Protein AF-0000000080951642 (afdb_homodimer)

pLDDT: mean 89.48, std 13.97, range [23.41, 98.94]

Radius of gyration: 21.26 Å; Cα contacts (8 Å, |Δi|>4): 923; chains: 2; bounding box: 47×68×50 Å

Secondary structure (DSSP, 8-state):
--SSSSTT--SPPPGGGEETTEE-STT-STT-EEES-EEEEE-EE-TTS-EE--SSSSEEEEE-TT-EEEEEEE--TT-EEEEEEEEEB-SSS-EEEEEEETTEEEEEEE--BS-TT-EEEEEEEE-SSSEEEEEEE-----SSTT-S-EEEEEEEEEEPPPPP-S----/--SSSSTT--SPPPGGGEETTEE-STT-STT-EEES-EEEEE-EE-TTS-EE--SSSSEEEEE-TT-EEEEEEE--TT-EEEEEEEEEB-SSS-EEEEEEETTEEEEEEE--BS-TT-EEEEEEEE-SSSEEEEEEE-----SSTT-S-EEEEEEEEEEPPPPP------

Nearest PDB structures (foldseek):
  2xon-assembly1_A  TM=6.510E-01  e=2.254E-06  Thermotoga maritima
  8xmz-assembly2_B  TM=7.735E-01  e=2.684E-05  Aquimarina sp. BL5
  3wnp-assembly2_B  TM=6.985E-01  e=9.520E-05  Niallia circulans
  3wnk-assembly1_A  TM=6.385E-01  e=9.010E-05  Niallia circulans
  5x7h-assembly1_A  TM=5.618E-01  e=4.208E-04  Paenibacillus sp. 598K

Foldseek 3Di:
DFQAPCQQQPPAFDCVQDDPFWGHDQCRRPQKGKDDTKGKDFAQADPPGFGHARQDDTIWMFAFAFMKIKHKGFDDAQWKKKKKWFKEFADPDWWWKWKDWPPDIDIDTFDDYRDNNGDIDMDMDGHRDRMTMIMITTNDDDPPRRGHMIIRDMTMDTDDPDDPPPPPPD/DFQAPCQQQPPAFDCVQDDPFWGHDQCRRPQKGKDDTKGKDFAQADPPGAGHARQDDTIWMFAFAFMKIKHKGFDDAQWKKKKKWFKEFRDPDWWWKWKDWPPDIDIDTFDDYRDNNGDIDMDMDGHRDRMTMIMITTNDDDPPRRGHMIIRDMTMDTDDPDDPDPPDPD

Organism: Vigna mungo (NCBI:txid3915)

InterPro domains:
  IPR006946 DUF642 L-galactono-1,4-lactone-responsive gene 2-like domain [PF04862] (3-157)
  IPR052437 Pectin Methylation Modulator [PTHR31265] (3-168)

Sequence (340 aa):
MAYLQNGNFEEQPNPKYLKKTKLVGKFALPKWEINGLVEYVSGGPQPGGMFFPVTHGIHAVRLGNEASISQTIKVKQGQLYALILGASRTCAQDEVLRISVPPQTGDVPLQTLYSLNGDVIAWGFKATSNVVKVTFHNPGVQEDPACGPLLDAIAIREFYPPMPTRGNETMAYLQNGNFEEQPNPKYLKKTKLVGKFALPKWEINGLVEYVSGGPQPGGMFFPVTHGIHAVRLGNEASISQTIKVKQGQLYALILGASRTCAQDEVLRISVPPQTGDVPLQTLYSLNGDVIAWGFKATSNVVKVTFHNPGVQEDPACGPLLDAIAIREFYPPMPTRGNET

Structure (mmCIF, N/CA/C/O backbone):
data_AF-0000000080951642-model_v1
#
loop_
_entity.id
_entity.type
_entity.pdbx_description
1 polymer 'DUF642 domain-containing protein'
#
loop_
_atom_site.group_PDB
_atom_site.id
_atom_site.type_symbol
_atom_site.label_atom_id
_atom_site.label_alt_id
_atom_site.label_comp_id
_atom_site.label_asym_id
_atom_site.label_entity_id
_atom_site.label_seq_id
_atom_site.pdbx_PDB_ins_code
_atom_site.Cartn_x
_atom_site.Cartn_y
_atom_site.Cartn_z
_atom_site.occupancy
_atom_site.B_iso_or_equiv
_atom_site.auth_seq_id
_atom_site.auth_comp_id
_atom_site.auth_asym_id
_atom_site.auth_atom_id
_atom_site.pdbx_PDB_model_num
ATOM 1 N N . MET A 1 1 ? 19.766 -7.824 1.591 1 54 1 MET A N 1
ATOM 2 C CA . MET A 1 1 ? 19.094 -9.109 1.442 1 54 1 MET A CA 1
ATOM 3 C C . MET A 1 1 ? 17.594 -8.93 1.334 1 54 1 MET A C 1
ATOM 5 O O . MET A 1 1 ? 17.031 -7.984 1.896 1 54 1 MET A O 1
ATOM 9 N N . ALA A 1 2 ? 16.875 -9.719 0.386 1 81.31 2 ALA A N 1
ATOM 10 C CA . ALA A 1 2 ? 15.438 -9.617 0.19 1 81.31 2 ALA A CA 1
ATOM 11 C C . ALA A 1 2 ? 14.68 -10.273 1.344 1 81.31 2 ALA A C 1
ATOM 13 O O . ALA A 1 2 ? 15.109 -11.305 1.866 1 81.31 2 ALA A O 1
ATOM 14 N N . TYR A 1 3 ? 13.781 -9.625 1.915 1 91.25 3 TYR A N 1
ATOM 15 C CA . TYR A 1 3 ? 12.961 -10.164 2.996 1 91.25 3 TYR A CA 1
ATOM 16 C C . TYR A 1 3 ? 12.227 -11.414 2.547 1 91.25 3 TYR A C 1
ATOM 18 O O . TYR A 1 3 ? 12.141 -12.398 3.293 1 91.25 3 TYR A O 1
ATOM 26 N N . LEU A 1 4 ? 11.773 -11.391 1.363 1 93.56 4 LEU A N 1
ATOM 27 C CA . LEU A 1 4 ? 11.062 -12.531 0.793 1 93.56 4 LEU A CA 1
ATOM 28 C C . LEU A 1 4 ? 11.891 -13.203 -0.293 1 93.56 4 LEU A C 1
ATOM 30 O O . LEU A 1 4 ? 12.586 -12.531 -1.056 1 93.56 4 LEU A O 1
ATOM 34 N N . GLN A 1 5 ? 11.773 -14.516 -0.256 1 94.44 5 GLN A N 1
ATOM 35 C CA . GLN A 1 5 ? 12.484 -15.273 -1.272 1 94.44 5 GLN A CA 1
ATOM 36 C C . GLN A 1 5 ? 11.539 -15.758 -2.365 1 94.44 5 GLN A C 1
ATOM 38 O O . GLN A 1 5 ? 10.383 -16.094 -2.092 1 94.44 5 GLN A O 1
ATOM 43 N N . ASN A 1 6 ? 12.086 -15.773 -3.609 1 96.25 6 ASN A N 1
ATOM 44 C CA . ASN A 1 6 ? 11.344 -16.25 -4.773 1 96.25 6 ASN A CA 1
ATOM 45 C C . ASN A 1 6 ? 10.023 -15.508 -4.938 1 96.25 6 ASN A C 1
ATOM 47 O O . ASN A 1 6 ? 8.984 -16.125 -5.203 1 96.25 6 ASN A O 1
ATOM 51 N N . GLY A 1 7 ? 10.047 -14.203 -4.723 1 95.44 7 GLY A N 1
ATOM 52 C CA . GLY A 1 7 ? 8.852 -13.383 -4.867 1 95.44 7 GLY A CA 1
ATOM 53 C C . GLY A 1 7 ? 8.398 -13.234 -6.309 1 95.44 7 GLY A C 1
ATOM 54 O O . GLY A 1 7 ? 7.238 -12.922 -6.57 1 95.44 7 GLY A O 1
ATOM 55 N N . ASN A 1 8 ? 9.32 -13.477 -7.223 1 94.69 8 ASN A N 1
ATOM 56 C CA . ASN A 1 8 ? 9.008 -13.359 -8.641 1 94.69 8 ASN A CA 1
ATOM 57 C C . ASN A 1 8 ? 8.578 -14.703 -9.234 1 94.69 8 ASN A C 1
ATOM 59 O O . ASN A 1 8 ? 8.234 -14.781 -10.414 1 94.69 8 ASN A O 1
ATOM 63 N N . PHE A 1 9 ? 8.711 -15.742 -8.523 1 96.5 9 PHE A N 1
ATOM 64 C CA . PHE A 1 9 ? 8.242 -17.078 -8.859 1 96.5 9 PHE A CA 1
ATOM 65 C C . PHE A 1 9 ? 9.008 -17.641 -10.047 1 96.5 9 PHE A C 1
ATOM 67 O O . PHE A 1 9 ? 8.445 -18.375 -10.859 1 96.5 9 PHE A O 1
ATOM 74 N N . GLU A 1 10 ? 10.281 -17.266 -10.109 1 96.25 10 GLU A N 1
ATOM 75 C CA . GLU A 1 10 ? 11.062 -17.781 -11.227 1 96.25 10 GLU A CA 1
ATOM 76 C C . GLU A 1 10 ? 11.844 -19.031 -10.82 1 96.25 10 GLU A C 1
ATOM 78 O O . GLU A 1 10 ? 12.391 -19.734 -11.672 1 96.25 10 GLU A O 1
ATOM 83 N N . GLU A 1 11 ? 12.047 -19.25 -9.5 1 96.31 11 GLU A N 1
ATOM 84 C CA . GLU A 1 11 ? 12.5 -20.562 -9.078 1 96.31 11 GLU A CA 1
ATOM 85 C C . GLU A 1 11 ? 11.414 -21.625 -9.297 1 96.31 11 GLU A C 1
ATOM 87 O O . GLU A 1 11 ? 10.43 -21.672 -8.547 1 96.31 11 GLU A O 1
ATOM 92 N N . GLN A 1 12 ? 11.602 -22.484 -10.195 1 96.5 12 GLN A N 1
ATOM 93 C CA . GLN A 1 12 ? 10.562 -23.406 -10.672 1 96.5 12 GLN A CA 1
ATOM 94 C C . GLN A 1 12 ? 10.352 -24.547 -9.695 1 96.5 12 GLN A C 1
ATOM 96 O O . GLN A 1 12 ? 11.305 -25.047 -9.094 1 96.5 12 GLN A O 1
ATOM 101 N N . PRO A 1 13 ? 9.109 -24.969 -9.641 1 98.19 13 PRO A N 1
ATOM 102 C CA . PRO A 1 13 ? 8.859 -26.172 -8.844 1 98.19 13 PRO A CA 1
ATOM 103 C C . PRO A 1 13 ? 9.414 -27.438 -9.492 1 98.19 13 PRO A C 1
ATOM 105 O O . PRO A 1 13 ? 9.641 -27.453 -10.703 1 98.19 13 PRO A O 1
ATOM 108 N N . ASN A 1 14 ? 9.727 -28.406 -8.594 1 97.69 14 ASN A N 1
ATOM 109 C CA . ASN A 1 14 ? 9.977 -29.75 -9.133 1 97.69 14 ASN A CA 1
ATOM 110 C C . ASN A 1 14 ? 8.789 -30.266 -9.93 1 97.69 14 ASN A C 1
ATOM 112 O O . ASN A 1 14 ? 7.652 -30.234 -9.453 1 97.69 14 ASN A O 1
ATOM 116 N N . PRO A 1 15 ? 9.039 -30.703 -11.047 1 96.88 15 PRO A N 1
ATOM 117 C CA . PRO A 1 15 ? 7.945 -31.172 -11.898 1 96.88 15 PRO A CA 1
ATOM 118 C C . PRO A 1 15 ? 7.102 -32.25 -11.234 1 96.88 15 PRO A C 1
ATOM 120 O O . PRO A 1 15 ? 5.91 -32.375 -11.531 1 96.88 15 PRO A O 1
ATOM 123 N N . LYS A 1 16 ? 7.699 -32.969 -10.406 1 97.56 16 LYS A N 1
ATOM 124 C CA . LYS A 1 16 ? 6.973 -34.031 -9.734 1 97.56 16 LYS A CA 1
ATOM 125 C C . LYS A 1 16 ? 5.832 -33.5 -8.883 1 97.56 16 LYS A C 1
ATOM 127 O O . LYS A 1 16 ? 4.902 -34.219 -8.539 1 97.56 16 LYS A O 1
ATOM 132 N N . TYR A 1 17 ? 5.914 -32.25 -8.539 1 97.88 17 TYR A N 1
ATOM 133 C CA . TYR A 1 17 ? 4.902 -31.625 -7.688 1 97.88 17 TYR A CA 1
ATOM 134 C C . TYR A 1 17 ? 3.943 -30.781 -8.508 1 97.88 17 TYR A C 1
ATOM 136 O O . TYR A 1 17 ? 3.213 -29.938 -7.961 1 97.88 17 TYR A O 1
ATOM 144 N N . LEU A 1 18 ? 4.004 -30.953 -9.812 1 97.38 18 LEU A N 1
ATOM 145 C CA . LEU A 1 18 ? 3.15 -30.172 -10.711 1 97.38 18 LEU A CA 1
ATOM 146 C C . LEU A 1 18 ? 2.232 -31.094 -11.516 1 97.38 18 LEU A C 1
ATOM 148 O O . LEU A 1 18 ? 2.701 -32.031 -12.172 1 97.38 18 LEU A O 1
ATOM 152 N N . LYS A 1 19 ? 0.97 -30.969 -11.422 1 97.38 19 LYS A N 1
ATOM 153 C CA . LYS A 1 19 ? -0.021 -31.531 -12.328 1 97.38 19 LYS A CA 1
ATOM 154 C C . LYS A 1 19 ? -0.567 -30.484 -13.281 1 97.38 19 LYS A C 1
ATOM 156 O O . LYS A 1 19 ? -1.526 -29.781 -12.953 1 97.38 19 LYS A O 1
ATOM 161 N N . LYS A 1 20 ? 0.064 -30.422 -14.516 1 94.88 20 LYS A N 1
ATOM 162 C CA . LYS A 1 20 ? -0.153 -29.281 -15.414 1 94.88 20 LYS A CA 1
ATOM 163 C C . LYS A 1 20 ? 0.278 -27.969 -14.766 1 9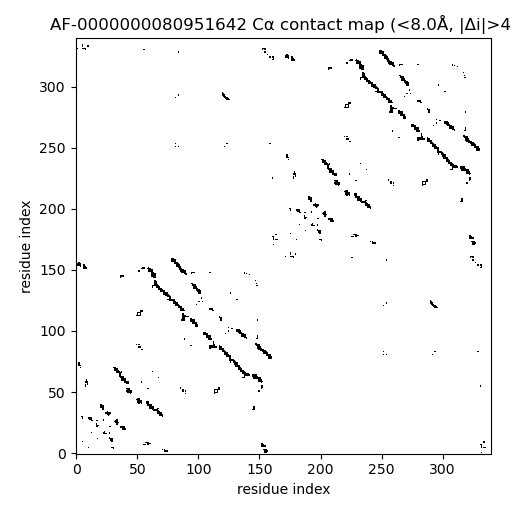4.88 20 LYS A C 1
ATOM 165 O O . LYS A 1 20 ? 1.473 -27.734 -14.578 1 94.88 20 LYS A O 1
ATOM 170 N N . THR A 1 21 ? -0.719 -27.25 -14.297 1 96.44 21 THR A N 1
ATOM 171 C CA . THR A 1 21 ? -0.33 -26 -13.656 1 96.44 21 THR A CA 1
ATOM 172 C C . THR A 1 21 ? -0.583 -26.062 -12.148 1 96.44 21 THR A C 1
ATOM 174 O O . THR A 1 21 ? -0.165 -25.172 -11.406 1 96.44 21 THR A O 1
ATOM 177 N N . LYS A 1 22 ? -1.226 -27.047 -11.711 1 98.12 22 LYS A N 1
ATOM 178 C CA . LYS A 1 22 ? -1.602 -27.172 -10.305 1 98.12 22 LYS A CA 1
ATOM 179 C C . LYS A 1 22 ? -0.427 -27.656 -9.461 1 98.12 22 LYS A C 1
ATOM 181 O O . LYS A 1 22 ? 0.195 -28.672 -9.781 1 98.12 22 LYS A O 1
ATOM 186 N N . LEU A 1 23 ? -0.12 -26.922 -8.438 1 98.69 23 LEU A N 1
ATOM 187 C CA . LEU A 1 23 ? 0.901 -27.344 -7.48 1 98.69 23 LEU A CA 1
ATOM 188 C C . LEU A 1 23 ? 0.337 -28.344 -6.484 1 98.69 23 LEU A C 1
ATOM 190 O O . LEU A 1 23 ? -0.744 -28.141 -5.93 1 98.69 23 LEU A O 1
ATOM 194 N N . VAL A 1 24 ? 1.099 -29.438 -6.289 1 98.25 24 VAL A N 1
ATOM 195 C CA . VAL A 1 24 ? 0.663 -30.484 -5.371 1 98.25 24 VAL A CA 1
ATOM 196 C C . VAL A 1 24 ? 1.674 -30.625 -4.238 1 98.25 24 VAL A C 1
ATOM 198 O O . VAL A 1 24 ? 2.838 -30.953 -4.473 1 98.25 24 VAL A O 1
ATOM 201 N N . GLY A 1 25 ? 1.193 -30.375 -3.021 1 97.81 25 GLY A N 1
ATOM 202 C CA . GLY A 1 25 ? 2.057 -30.453 -1.853 1 97.81 25 GLY A CA 1
ATOM 203 C C . GLY A 1 25 ? 2.248 -29.109 -1.165 1 97.81 25 GLY A C 1
ATOM 204 O O . GLY A 1 25 ? 2.336 -28.078 -1.826 1 97.81 25 GLY A O 1
ATOM 205 N N . LYS A 1 26 ? 2.393 -29.188 0.1 1 98.19 26 LYS A N 1
ATOM 206 C CA . LYS A 1 26 ? 2.459 -28 0.942 1 98.19 26 LYS A CA 1
ATOM 207 C C . LYS A 1 26 ? 3.652 -27.125 0.567 1 98.19 26 LYS A C 1
ATOM 209 O O . LYS A 1 26 ? 3.588 -25.891 0.67 1 98.19 26 LYS A O 1
ATOM 214 N N . PHE A 1 27 ? 4.77 -27.688 0.121 1 98.5 27 PHE A N 1
ATOM 215 C CA . PHE A 1 27 ? 5.996 -26.938 -0.16 1 98.5 27 PHE A CA 1
ATOM 216 C C . PHE A 1 27 ? 6.391 -27.078 -1.625 1 98.5 27 PHE A C 1
ATOM 218 O O . PHE A 1 27 ? 7.574 -27.016 -1.963 1 98.5 27 PHE A O 1
ATOM 225 N N . ALA A 1 28 ? 5.344 -27.281 -2.475 1 98.69 28 ALA A N 1
ATOM 226 C CA . ALA A 1 28 ? 5.582 -27.484 -3.9 1 98.69 28 ALA A CA 1
ATOM 227 C C . ALA A 1 28 ? 6.094 -26.203 -4.562 1 98.69 28 ALA A C 1
ATOM 229 O O . ALA A 1 28 ? 6.809 -26.266 -5.57 1 98.69 28 ALA A O 1
ATOM 230 N N . LEU A 1 29 ? 5.711 -25.047 -4.082 1 98.56 29 LEU A N 1
ATOM 231 C CA . LEU A 1 29 ? 6.234 -23.766 -4.535 1 98.56 29 LEU A CA 1
ATOM 232 C C . LEU A 1 29 ? 7.5 -23.391 -3.771 1 98.56 29 LEU A C 1
ATOM 234 O O . LEU A 1 29 ? 7.457 -23.172 -2.561 1 98.56 29 LEU A O 1
ATOM 238 N N . PRO A 1 30 ? 8.617 -23.312 -4.484 1 98 30 PRO A N 1
ATOM 239 C CA . PRO A 1 30 ? 9.875 -23.094 -3.775 1 98 30 PRO A CA 1
ATOM 240 C C . PRO A 1 30 ? 9.82 -21.875 -2.857 1 98 30 PRO A C 1
ATOM 242 O O . PRO A 1 30 ? 9.461 -20.766 -3.301 1 98 30 PRO A O 1
ATOM 245 N N . LYS A 1 31 ? 10.172 -22.016 -1.623 1 97.44 31 LYS A N 1
ATOM 246 C CA . LYS A 1 31 ? 10.328 -21.016 -0.581 1 97.44 31 LYS A CA 1
ATOM 247 C C . LYS A 1 31 ? 8.977 -20.625 0.016 1 97.44 31 LYS A C 1
ATOM 249 O O . LYS A 1 31 ? 8.914 -19.844 0.966 1 97.44 31 LYS A O 1
ATOM 254 N N . TRP A 1 32 ? 7.887 -21.172 -0.513 1 98.56 32 TRP A N 1
ATOM 255 C CA . TRP A 1 32 ? 6.551 -20.812 -0.05 1 98.56 32 TRP A CA 1
ATOM 256 C C . TRP A 1 32 ? 5.828 -22.016 0.521 1 98.56 32 TRP A C 1
ATOM 258 O O . TRP A 1 32 ? 6.035 -23.141 0.065 1 98.56 32 TRP A O 1
ATOM 268 N N . GLU A 1 33 ? 5.016 -21.703 1.484 1 98.81 33 GLU A N 1
ATOM 269 C CA . GLU A 1 33 ? 3.996 -22.656 1.925 1 98.81 33 GLU A CA 1
ATOM 270 C C . GLU A 1 33 ? 2.668 -22.406 1.215 1 98.81 33 GLU A C 1
ATOM 272 O O . GLU A 1 33 ? 2.227 -21.266 1.096 1 98.81 33 GLU A O 1
ATOM 277 N N . ILE A 1 34 ? 2.041 -23.531 0.702 1 98.62 34 ILE A N 1
ATOM 278 C CA . ILE A 1 34 ? 0.795 -23.312 -0.025 1 98.62 34 ILE A CA 1
ATOM 279 C C . ILE A 1 34 ? -0.342 -24.062 0.669 1 98.62 34 ILE A C 1
ATOM 281 O O . ILE A 1 34 ? -0.115 -25.078 1.32 1 98.62 34 ILE A O 1
ATOM 285 N N . ASN A 1 35 ? -1.444 -23.516 0.631 1 98.75 35 ASN A N 1
ATOM 286 C CA . ASN A 1 35 ? -2.709 -24.125 1.042 1 98.75 35 ASN A CA 1
ATOM 287 C C . ASN A 1 35 ? -3.785 -23.953 -0.026 1 98.75 35 ASN A C 1
ATOM 289 O O . ASN A 1 35 ? -3.975 -22.844 -0.552 1 98.75 35 ASN A O 1
ATOM 293 N N . GLY A 1 36 ? -4.402 -25.078 -0.371 1 98.25 36 GLY A N 1
ATOM 294 C CA . GLY A 1 36 ? -5.469 -25 -1.355 1 98.25 36 GLY A CA 1
ATOM 295 C C . GLY A 1 36 ? -4.973 -25.109 -2.785 1 98.25 36 GLY A C 1
ATOM 296 O O . GLY A 1 36 ? -3.887 -25.625 -3.033 1 98.25 36 GLY A O 1
ATOM 297 N N . LEU A 1 37 ? -5.855 -24.75 -3.711 1 98.38 37 LEU A N 1
ATOM 298 C CA . LEU A 1 37 ? -5.551 -24.828 -5.137 1 98.38 37 LEU A CA 1
ATOM 299 C C . LEU A 1 37 ? -4.707 -23.625 -5.574 1 98.38 37 LEU A C 1
ATOM 301 O O . LEU A 1 37 ? -5.227 -22.531 -5.766 1 98.38 37 LEU A O 1
ATOM 305 N N . VAL A 1 38 ? -3.428 -23.891 -5.746 1 98.75 38 VAL A N 1
ATOM 306 C CA . VAL A 1 38 ? -2.486 -22.891 -6.254 1 98.75 38 VAL A CA 1
ATOM 307 C C . VAL A 1 38 ? -1.902 -23.359 -7.582 1 98.75 38 VAL A C 1
ATOM 309 O O . VAL A 1 38 ? -1.459 -24.5 -7.703 1 98.75 38 VAL A O 1
ATOM 312 N N . GLU A 1 39 ? -1.979 -22.5 -8.562 1 98.19 39 GLU A N 1
ATOM 313 C CA . GLU A 1 39 ? -1.44 -22.828 -9.875 1 98.19 39 GLU A CA 1
ATOM 314 C C . GLU A 1 39 ? -0.175 -22.031 -10.172 1 98.19 39 GLU A C 1
ATOM 316 O O . GLU A 1 39 ? -0.087 -20.859 -9.844 1 98.19 39 GLU A O 1
ATOM 321 N N . TYR A 1 40 ? 0.771 -22.703 -10.688 1 98.12 40 TYR A N 1
ATOM 322 C CA . TYR A 1 40 ? 1.984 -22.125 -11.234 1 98.12 40 TYR A CA 1
ATOM 323 C C . TYR A 1 40 ? 1.838 -21.875 -12.734 1 98.12 40 TYR A C 1
ATOM 325 O O . TYR A 1 40 ? 1.748 -22.812 -13.523 1 98.12 40 TYR A O 1
ATOM 333 N N . VAL A 1 41 ? 1.833 -20.578 -13.148 1 96 41 VAL A N 1
ATOM 334 C CA . VAL A 1 41 ? 1.425 -20.297 -14.523 1 96 41 VAL A CA 1
ATOM 335 C C . VAL A 1 41 ? 2.508 -19.484 -15.227 1 96 41 VAL A C 1
ATOM 337 O O . VAL A 1 41 ? 3.361 -18.875 -14.57 1 96 41 VAL A O 1
ATOM 340 N N . SER A 1 42 ? 2.477 -19.594 -16.562 1 94.25 42 SER A N 1
ATOM 341 C CA . SER A 1 42 ? 3.283 -18.719 -17.406 1 94.25 42 SER A CA 1
ATOM 342 C C . SER A 1 42 ? 2.459 -17.562 -17.953 1 94.25 42 SER A C 1
ATOM 344 O O . SER A 1 42 ? 1.301 -17.75 -18.344 1 94.25 42 SER A O 1
ATOM 346 N N . GLY A 1 43 ? 3.129 -16.422 -17.969 1 91.25 43 GLY A N 1
ATOM 347 C CA . GLY A 1 43 ? 2.451 -15.258 -18.5 1 91.25 43 GLY A CA 1
ATOM 348 C C . GLY A 1 43 ? 2.146 -15.367 -19.984 1 91.25 43 GLY A C 1
ATOM 349 O O . GLY A 1 43 ? 2.645 -16.266 -20.656 1 91.25 43 GLY A O 1
ATOM 350 N N . GLY A 1 44 ? 1.339 -14.352 -20.438 1 88.25 44 GLY A N 1
ATOM 351 C CA . GLY A 1 44 ? 1.018 -14.297 -21.859 1 88.25 44 GLY A CA 1
ATOM 352 C C . GLY A 1 44 ? -0.367 -14.828 -22.172 1 88.25 44 GLY A C 1
ATOM 353 O O . GLY A 1 44 ? -1.206 -14.969 -21.281 1 88.25 44 GLY A O 1
ATOM 354 N N . PRO A 1 45 ? -0.622 -14.992 -23.453 1 88.19 45 PRO A N 1
ATOM 355 C CA . PRO A 1 45 ? -1.928 -15.5 -23.891 1 88.19 45 PRO A CA 1
ATOM 356 C C . PRO A 1 45 ? -2.234 -16.891 -23.312 1 88.19 45 PRO A C 1
ATOM 358 O O . PRO A 1 45 ? -1.348 -17.734 -23.25 1 88.19 45 PRO A O 1
ATOM 361 N N . GLN A 1 46 ? -3.414 -16.984 -22.797 1 86.62 46 GLN A N 1
ATOM 362 C CA . GLN A 1 46 ? -3.887 -18.25 -22.25 1 86.62 46 GLN A CA 1
ATOM 363 C C . GLN A 1 46 ? -4.922 -18.906 -23.172 1 86.62 46 GLN A C 1
ATOM 365 O O . GLN A 1 46 ? -5.531 -18.234 -24 1 86.62 46 GLN A O 1
ATOM 370 N N . PRO A 1 47 ? -5.027 -20.266 -22.859 1 80.5 47 PRO A N 1
ATOM 371 C CA . PRO A 1 47 ? -6.148 -20.875 -23.578 1 80.5 47 PRO A CA 1
ATOM 372 C C . PRO A 1 47 ? -7.48 -20.172 -23.297 1 80.5 47 PRO A C 1
ATOM 374 O O . PRO A 1 47 ? -7.73 -19.75 -22.172 1 80.5 47 PRO A O 1
ATOM 377 N N . GLY A 1 48 ? -8.297 -19.906 -24.328 1 79.19 48 GLY A N 1
ATOM 378 C CA . GLY A 1 48 ? -9.594 -19.281 -24.156 1 79.19 48 GLY A CA 1
ATOM 379 C C . GLY A 1 48 ? -9.57 -17.781 -24.375 1 79.19 48 GLY A C 1
ATOM 380 O O . GLY A 1 48 ? -10.57 -17.094 -24.156 1 79.19 48 GLY A O 1
ATOM 381 N N . GLY A 1 49 ? -8.391 -17.281 -24.625 1 77.88 49 GLY A N 1
ATOM 382 C CA . GLY A 1 49 ? -8.32 -15.891 -25.031 1 77.88 49 GLY A CA 1
ATOM 383 C C . GLY A 1 49 ? -7.953 -14.945 -23.891 1 77.88 49 GLY A C 1
ATOM 384 O O . GLY A 1 49 ? -7.996 -13.727 -24.047 1 77.88 49 GLY A O 1
ATOM 385 N N . MET A 1 50 ? -7.613 -15.57 -22.797 1 79 50 MET A N 1
ATOM 386 C CA . MET A 1 50 ? -7.219 -14.703 -21.688 1 79 50 MET A CA 1
ATOM 387 C C . MET A 1 50 ? -5.73 -14.383 -21.75 1 79 50 MET A C 1
ATOM 389 O O . MET A 1 50 ? -4.977 -15.047 -22.469 1 79 50 MET A O 1
ATOM 393 N N . PHE A 1 51 ? -5.395 -13.234 -21.219 1 85.88 51 PHE A N 1
ATOM 394 C CA . PHE A 1 51 ? -3.988 -12.859 -21.109 1 85.88 51 PHE A CA 1
ATOM 395 C C . PHE A 1 51 ? -3.574 -12.719 -19.656 1 85.88 51 PHE A C 1
ATOM 397 O O . PHE A 1 51 ? -4.23 -12.016 -18.891 1 85.88 51 PHE A O 1
ATOM 404 N N . PHE A 1 52 ? -2.572 -13.383 -19.234 1 87.25 52 PHE A N 1
ATOM 405 C CA . PHE A 1 52 ? -2.027 -13.273 -17.891 1 87.25 52 PHE A CA 1
ATOM 406 C C . PHE A 1 52 ? -0.824 -12.336 -17.875 1 87.25 52 PHE A C 1
ATOM 408 O O . PHE A 1 52 ? 0.238 -12.672 -18.391 1 87.25 52 PHE A O 1
ATOM 415 N N . PRO A 1 53 ? -1.03 -11.234 -17.25 1 87.69 53 PRO A N 1
ATOM 416 C CA . PRO A 1 53 ? 0.127 -10.352 -17.109 1 87.69 53 PRO A CA 1
ATOM 417 C C . PRO A 1 53 ? 1.076 -10.789 -16 1 87.69 53 PRO A C 1
ATOM 419 O O . PRO A 1 53 ? 0.628 -11.164 -14.914 1 87.69 53 PRO A O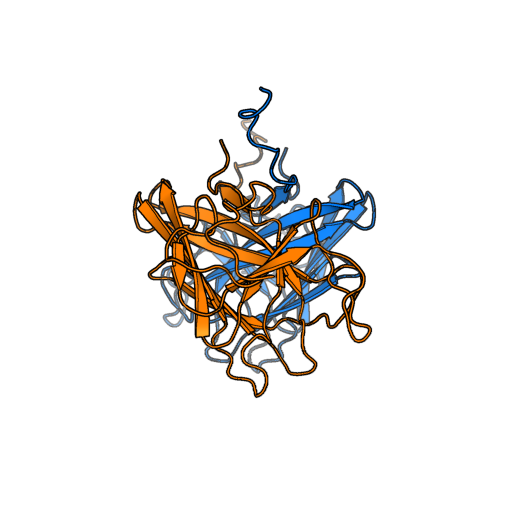 1
ATOM 422 N N . VAL A 1 54 ? 2.291 -10.891 -16.375 1 88.44 54 VAL A N 1
ATOM 423 C CA . VAL A 1 54 ? 3.336 -11.18 -15.406 1 88.44 54 VAL A CA 1
ATOM 424 C C . VAL A 1 54 ? 4.215 -9.953 -15.203 1 88.44 54 VAL A C 1
ATOM 426 O O . VAL A 1 54 ? 4.801 -9.43 -16.156 1 88.44 54 VAL A O 1
ATOM 429 N N . THR A 1 55 ? 4.262 -9.516 -14.008 1 85.94 55 THR A N 1
ATOM 430 C CA . THR A 1 55 ? 4.93 -8.266 -13.656 1 85.94 55 THR A CA 1
ATOM 431 C C . THR A 1 55 ? 6.434 -8.375 -13.867 1 85.94 55 THR A C 1
ATOM 433 O O . THR A 1 55 ? 7.078 -7.422 -14.305 1 85.94 55 THR A O 1
ATOM 436 N N . HIS A 1 56 ? 7.008 -9.445 -13.516 1 87.38 56 HIS A N 1
ATOM 437 C CA . HIS A 1 56 ? 8.445 -9.68 -13.672 1 87.38 56 HIS A CA 1
ATOM 438 C C . HIS A 1 56 ? 8.727 -11.117 -14.094 1 87.38 56 HIS A C 1
ATOM 440 O O . HIS A 1 56 ? 8.25 -12.062 -13.461 1 87.38 56 HIS A O 1
ATOM 446 N N . GLY A 1 57 ? 9.539 -11.227 -15.18 1 90.69 57 GLY A N 1
ATOM 447 C CA . GLY A 1 57 ? 9.875 -12.555 -15.664 1 90.69 57 GLY A CA 1
ATOM 448 C C . GLY A 1 57 ? 8.75 -13.211 -16.438 1 90.69 57 GLY A C 1
ATOM 449 O O . GLY A 1 57 ? 8.055 -12.547 -17.219 1 90.69 57 GLY A O 1
ATOM 450 N N . ILE A 1 58 ? 8.672 -14.578 -16.188 1 93.81 58 ILE A N 1
ATOM 451 C CA . ILE A 1 58 ? 7.777 -15.375 -17.016 1 93.81 58 ILE A CA 1
ATOM 452 C C . ILE A 1 58 ? 6.656 -15.961 -16.156 1 93.81 58 ILE A C 1
ATOM 454 O O . ILE A 1 58 ? 5.543 -16.172 -16.641 1 93.81 58 ILE A O 1
ATOM 458 N N . HIS A 1 59 ? 6.926 -16.156 -14.898 1 96.06 59 HIS A N 1
ATOM 459 C CA . HIS A 1 59 ? 6.012 -16.984 -14.125 1 96.06 59 HIS A CA 1
ATOM 460 C C . HIS A 1 59 ? 5.309 -16.172 -13.039 1 96.06 59 HIS A C 1
ATOM 462 O O . HIS A 1 59 ? 5.844 -15.172 -12.57 1 96.06 59 HIS A O 1
ATOM 468 N N . ALA A 1 60 ? 4.16 -16.641 -12.695 1 96.19 60 ALA A N 1
ATOM 469 C CA . ALA A 1 60 ? 3.312 -16.125 -11.625 1 96.19 60 ALA A CA 1
ATOM 470 C C . ALA A 1 60 ? 2.531 -17.25 -10.945 1 96.19 60 ALA A C 1
ATOM 472 O O . ALA A 1 60 ? 2.604 -18.406 -11.367 1 96.19 60 ALA A O 1
ATOM 473 N N . VAL A 1 61 ? 1.865 -16.859 -9.883 1 98.06 61 VAL A N 1
ATOM 474 C CA . VAL A 1 61 ? 1.028 -17.844 -9.211 1 98.06 61 VAL A CA 1
ATOM 475 C C . VAL A 1 61 ? -0.417 -17.359 -9.164 1 98.06 61 VAL A C 1
ATOM 477 O O . VAL A 1 61 ? -0.668 -16.172 -8.961 1 98.06 61 VAL A O 1
ATOM 480 N N . ARG A 1 62 ? -1.295 -18.266 -9.391 1 97.19 62 ARG A N 1
ATOM 481 C CA . ARG A 1 62 ? -2.725 -17.984 -9.312 1 97.19 62 ARG A CA 1
ATOM 482 C C . ARG A 1 62 ? -3.361 -18.703 -8.125 1 97.19 62 ARG A C 1
ATOM 484 O O . ARG A 1 62 ? -3.117 -19.891 -7.898 1 97.19 62 ARG A O 1
ATOM 491 N N . LEU A 1 63 ? -4.145 -17.922 -7.344 1 98.19 63 LEU A N 1
ATOM 492 C CA . LEU A 1 63 ? -4.77 -18.453 -6.141 1 98.19 63 LEU A CA 1
ATOM 493 C C . LEU A 1 63 ? -6.23 -18.812 -6.398 1 98.19 63 LEU A C 1
ATOM 495 O O . LEU A 1 63 ? -7.059 -17.922 -6.629 1 98.19 63 LEU A O 1
ATOM 499 N N . GLY A 1 64 ? -6.492 -20.094 -6.348 1 97.31 64 GLY A N 1
ATOM 500 C CA . GLY A 1 64 ? -7.875 -20.531 -6.477 1 97.31 64 GLY A CA 1
ATOM 501 C C . GLY A 1 64 ? -8.711 -20.219 -5.254 1 97.31 64 GLY A C 1
ATOM 502 O O . GLY A 1 64 ? -8.297 -19.453 -4.387 1 97.31 64 GLY A O 1
ATOM 503 N N . ASN A 1 65 ? -9.906 -20.828 -5.227 1 97.31 65 ASN A N 1
ATOM 504 C CA . ASN A 1 65 ? -10.836 -20.594 -4.129 1 97.31 65 ASN A CA 1
ATOM 505 C C . ASN A 1 65 ? -10.203 -20.938 -2.781 1 97.31 65 ASN A C 1
ATOM 507 O O . ASN A 1 65 ? -9.703 -22.047 -2.592 1 97.31 65 ASN A O 1
ATOM 511 N N . GLU A 1 66 ? -10.242 -19.969 -1.872 1 97.88 66 GLU A N 1
ATOM 512 C CA . GLU A 1 66 ? -9.797 -20.156 -0.494 1 97.88 66 GLU A CA 1
ATOM 513 C C . GLU A 1 66 ? -8.336 -20.578 -0.438 1 97.88 66 GLU A C 1
ATOM 515 O O . GLU A 1 66 ? -7.883 -21.141 0.56 1 97.88 66 GLU A O 1
ATOM 520 N N . ALA A 1 67 ? -7.551 -20.375 -1.533 1 98.62 67 ALA A N 1
ATOM 521 C CA . ALA A 1 67 ? -6.145 -20.766 -1.576 1 98.62 67 ALA A CA 1
ATOM 522 C C . ALA A 1 67 ? -5.246 -19.656 -1.036 1 98.62 67 ALA A C 1
ATOM 524 O O . ALA A 1 67 ? -5.625 -18.484 -1.044 1 98.62 67 ALA A O 1
ATOM 525 N N . SER A 1 68 ? -4.039 -20.047 -0.564 1 98.88 68 SER A N 1
ATOM 526 C CA . SER A 1 68 ? -3.104 -19.078 -0.015 1 98.88 68 SER A CA 1
ATOM 527 C C . SER A 1 68 ? -1.66 -19.531 -0.2 1 98.88 68 SER A C 1
ATOM 529 O O . SER A 1 68 ? -1.396 -20.719 -0.401 1 98.88 68 SER A O 1
ATOM 531 N N . ILE A 1 69 ? -0.767 -18.594 -0.207 1 98.94 69 ILE A N 1
ATOM 532 C CA . ILE A 1 69 ? 0.669 -18.812 -0.087 1 98.94 69 ILE A CA 1
ATOM 533 C C . ILE A 1 69 ? 1.229 -17.969 1.055 1 98.94 69 ILE A C 1
ATOM 535 O O . ILE A 1 69 ? 0.7 -16.891 1.36 1 98.94 69 ILE A O 1
ATOM 539 N N . SER A 1 70 ? 2.285 -18.453 1.737 1 98.88 70 SER A N 1
ATOM 540 C CA . SER A 1 70 ? 2.836 -17.719 2.865 1 98.88 70 SER A CA 1
ATOM 541 C C . SER A 1 70 ? 4.324 -18 3.041 1 98.88 70 SER A C 1
ATOM 543 O O . SER A 1 70 ? 4.828 -19.016 2.555 1 98.88 70 SER A O 1
ATOM 545 N N . GLN A 1 71 ? 4.984 -17.109 3.592 1 98.12 71 GLN A N 1
ATOM 546 C CA . GLN A 1 71 ? 6.367 -17.234 4.035 1 98.12 71 GLN A CA 1
ATOM 547 C C . GLN A 1 71 ? 6.559 -16.641 5.426 1 98.12 71 GLN A C 1
ATOM 549 O O . GLN A 1 71 ? 5.934 -15.641 5.773 1 98.12 71 GLN A O 1
ATOM 554 N N . THR A 1 72 ? 7.344 -17.328 6.227 1 98.25 72 THR A N 1
ATOM 555 C CA . THR A 1 72 ? 7.801 -16.781 7.496 1 98.25 72 THR A CA 1
ATOM 556 C C . THR A 1 72 ? 9.156 -16.094 7.336 1 98.25 72 THR A C 1
ATOM 558 O O . THR A 1 72 ? 10.109 -16.703 6.836 1 98.25 72 THR A O 1
ATOM 561 N N . ILE A 1 73 ? 9.219 -14.844 7.742 1 97.38 73 ILE A N 1
ATOM 562 C CA . ILE A 1 73 ? 10.43 -14.086 7.469 1 97.38 73 ILE A CA 1
ATOM 563 C C . ILE A 1 73 ? 10.93 -13.43 8.758 1 97.38 73 ILE A C 1
ATOM 565 O O . ILE A 1 73 ? 10.148 -13.195 9.68 1 97.38 73 ILE A O 1
ATOM 569 N N . LYS A 1 74 ? 12.18 -13.156 8.781 1 97.5 74 LYS A N 1
ATOM 570 C CA . LYS A 1 74 ? 12.781 -12.391 9.867 1 97.5 74 LYS A CA 1
ATOM 571 C C . LYS A 1 74 ? 12.672 -10.891 9.609 1 97.5 74 LYS A C 1
ATOM 573 O O . LYS A 1 74 ? 12.938 -10.422 8.5 1 97.5 74 LYS A O 1
ATOM 578 N N . VAL A 1 75 ? 12.203 -10.141 10.625 1 96.75 75 VAL A N 1
ATOM 579 C CA . VAL A 1 75 ? 12.055 -8.688 10.57 1 96.75 75 VAL A CA 1
ATOM 580 C C . VAL A 1 75 ? 12.5 -8.078 11.898 1 96.75 75 VAL A C 1
ATOM 582 O O . VAL A 1 75 ? 12.977 -8.789 12.789 1 96.75 75 VAL A O 1
ATOM 585 N N . LYS A 1 76 ? 12.531 -6.738 11.938 1 95.5 76 LYS A N 1
ATOM 586 C CA . LYS A 1 76 ? 12.82 -6.035 13.18 1 95.5 76 LYS A CA 1
ATOM 587 C C . LYS A 1 76 ? 11.539 -5.594 13.875 1 95.5 76 LYS A C 1
ATOM 589 O O . LYS A 1 76 ? 10.727 -4.879 13.289 1 95.5 76 LYS A O 1
ATOM 594 N N . GLN A 1 77 ? 11.398 -6.09 15.109 1 95.56 77 GLN A N 1
ATOM 595 C CA . GLN A 1 77 ? 10.219 -5.711 15.875 1 95.56 77 GLN A CA 1
ATOM 596 C C . GLN A 1 77 ? 10.07 -4.195 15.945 1 95.56 77 GLN A C 1
ATOM 598 O O . GLN A 1 77 ? 11.039 -3.482 16.219 1 95.56 77 GLN A O 1
ATOM 603 N N . GLY A 1 78 ? 8.875 -3.723 15.664 1 90.12 78 GLY A N 1
ATOM 604 C CA . GLY A 1 78 ? 8.57 -2.305 15.773 1 90.12 78 GLY A CA 1
ATOM 605 C C . GLY A 1 78 ? 8.828 -1.537 14.492 1 90.12 78 GLY A C 1
ATOM 606 O O . GLY A 1 78 ? 8.398 -0.39 14.352 1 90.12 78 GLY A O 1
ATOM 607 N N . GLN A 1 79 ? 9.523 -2.199 13.555 1 91.38 79 GLN A N 1
ATOM 608 C CA . GLN A 1 79 ? 9.906 -1.548 12.305 1 91.38 79 GLN A CA 1
ATOM 609 C C . GLN A 1 79 ? 8.75 -1.532 11.32 1 91.38 79 GLN A C 1
ATOM 611 O O . GLN A 1 79 ? 7.961 -2.48 11.258 1 91.38 79 GLN A O 1
ATOM 616 N N . LEU A 1 80 ? 8.594 -0.421 10.562 1 90.81 80 LEU A N 1
ATOM 617 C CA . LEU A 1 80 ? 7.586 -0.283 9.516 1 90.81 80 LEU A CA 1
ATOM 618 C C . LEU A 1 80 ? 8.078 -0.89 8.203 1 90.81 80 LEU A C 1
ATOM 620 O O . LEU A 1 80 ? 9.234 -0.696 7.82 1 90.81 80 LEU A O 1
ATOM 624 N N . TYR A 1 81 ? 7.25 -1.646 7.602 1 93.31 81 TYR A N 1
ATOM 625 C CA . TYR A 1 81 ? 7.527 -2.273 6.316 1 93.31 81 TYR A CA 1
ATOM 626 C C . TYR A 1 81 ? 6.406 -2 5.32 1 93.31 81 TYR A C 1
ATOM 628 O O . TYR A 1 81 ? 5.266 -1.752 5.711 1 93.31 81 TYR A O 1
ATOM 636 N N . ALA A 1 82 ? 6.746 -2.016 4.078 1 93.81 82 ALA A N 1
ATOM 637 C CA . ALA A 1 82 ? 5.758 -2.135 3.012 1 93.81 82 ALA A CA 1
ATOM 638 C C . ALA A 1 82 ? 6.055 -3.332 2.115 1 93.81 82 ALA A C 1
ATOM 640 O O . ALA A 1 82 ? 7.219 -3.613 1.811 1 93.81 82 ALA A O 1
ATOM 641 N N . LEU A 1 83 ? 5.066 -3.986 1.789 1 95.38 83 LEU A N 1
ATOM 642 C CA . LEU A 1 83 ? 5.203 -4.973 0.721 1 95.38 83 LEU A CA 1
ATOM 643 C C . LEU A 1 83 ? 4.59 -4.453 -0.577 1 95.38 83 LEU A C 1
ATOM 645 O O . LEU A 1 83 ? 3.688 -3.615 -0.55 1 95.38 83 LEU A O 1
ATOM 649 N N . ILE A 1 84 ? 5.105 -4.848 -1.693 1 93.62 84 ILE A N 1
ATOM 650 C CA . ILE A 1 84 ? 4.59 -4.512 -3.014 1 93.62 84 ILE A CA 1
ATOM 651 C C . ILE A 1 84 ? 4.441 -5.781 -3.85 1 93.62 84 ILE A C 1
ATOM 653 O O . ILE A 1 84 ? 5.199 -6.738 -3.676 1 93.62 84 ILE A O 1
ATOM 657 N N . LEU A 1 85 ? 3.469 -5.773 -4.738 1 94 85 LEU A N 1
ATOM 658 C CA . LEU A 1 85 ? 3.309 -6.906 -5.645 1 94 85 LEU A CA 1
ATOM 659 C C . LEU A 1 85 ? 2.52 -6.5 -6.887 1 94 85 LEU A C 1
ATOM 661 O O . LEU A 1 85 ? 1.811 -5.492 -6.875 1 94 85 LEU A O 1
ATOM 665 N N . GLY A 1 86 ? 2.74 -7.27 -7.891 1 91.69 86 GLY A N 1
ATOM 666 C CA . GLY A 1 86 ? 1.804 -7.277 -9.008 1 91.69 86 GLY A CA 1
ATOM 667 C C . GLY A 1 86 ? 0.651 -8.242 -8.805 1 91.69 86 GLY A C 1
ATOM 668 O O . GLY A 1 86 ? 0.841 -9.344 -8.289 1 91.69 86 GLY A O 1
ATOM 669 N N . ALA A 1 87 ? -0.526 -7.734 -9.211 1 93.12 87 ALA A N 1
ATOM 670 C CA . ALA A 1 87 ? -1.696 -8.602 -9.109 1 93.12 87 ALA A CA 1
ATOM 671 C C . ALA A 1 87 ? -2.693 -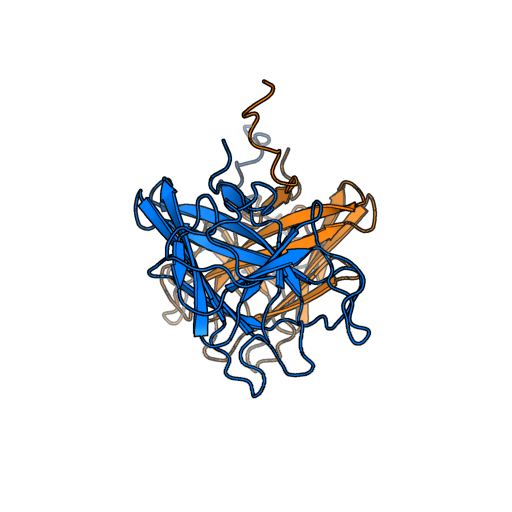8.32 -10.227 1 93.12 87 ALA A C 1
ATOM 673 O O . ALA A 1 87 ? -2.764 -7.199 -10.734 1 93.12 87 ALA A O 1
ATOM 674 N N . SER A 1 88 ? -3.402 -9.383 -10.602 1 91.44 88 SER A N 1
ATOM 675 C CA . SER A 1 88 ? -4.441 -9.227 -11.617 1 91.44 88 SER A CA 1
ATOM 676 C C . SER A 1 88 ? -5.602 -10.188 -11.375 1 91.44 88 SER A C 1
ATOM 678 O O . SER A 1 88 ? -5.41 -11.273 -10.82 1 91.44 88 SER A O 1
ATOM 680 N N . ARG A 1 89 ? -6.711 -9.695 -11.828 1 90.38 89 ARG A N 1
ATOM 681 C CA . ARG A 1 89 ? -7.848 -10.609 -11.891 1 90.38 89 ARG A CA 1
ATOM 682 C C . ARG A 1 89 ? -7.688 -11.609 -13.031 1 90.38 89 ARG A C 1
ATOM 684 O O . ARG A 1 89 ? -7.145 -11.266 -14.086 1 90.38 89 ARG A O 1
ATOM 691 N N . THR A 1 90 ? -8.188 -12.781 -12.797 1 89.06 90 THR A N 1
ATOM 692 C CA . THR A 1 90 ? -8.133 -13.766 -13.867 1 89.06 90 THR A CA 1
ATOM 693 C C . THR A 1 90 ? -9.531 -14.203 -14.273 1 89.06 90 THR A C 1
ATOM 695 O O . THR A 1 90 ? -9.703 -14.938 -15.25 1 89.06 90 THR A O 1
ATOM 698 N N . CYS A 1 91 ? -10.5 -13.711 -13.539 1 83.94 91 CYS A N 1
ATOM 699 C CA . CYS A 1 91 ? -11.891 -14.008 -13.859 1 83.94 91 CYS A CA 1
ATOM 700 C C . CYS A 1 91 ? -12.727 -12.727 -13.875 1 83.94 91 CYS A C 1
ATOM 702 O O . CYS A 1 91 ? -12.312 -11.703 -13.328 1 83.94 91 CYS A O 1
ATOM 704 N N . ALA A 1 92 ? -13.828 -12.836 -14.461 1 78.44 92 ALA A N 1
ATOM 705 C CA . ALA A 1 92 ? -14.688 -11.672 -14.688 1 78.44 92 ALA A CA 1
ATOM 706 C C . ALA A 1 92 ? -15.234 -11.125 -13.375 1 78.44 92 ALA A C 1
ATOM 708 O O . ALA A 1 92 ? -15.469 -9.922 -13.242 1 78.44 92 ALA A O 1
ATOM 709 N N . GLN A 1 93 ? -15.328 -11.906 -12.461 1 81.75 93 GLN A N 1
ATOM 710 C CA . GLN A 1 93 ? -15.922 -11.492 -11.195 1 81.75 93 GLN A CA 1
ATOM 711 C C . GLN A 1 93 ? -14.945 -10.656 -10.375 1 81.75 93 GLN A C 1
ATOM 713 O O . GLN A 1 93 ? -13.742 -10.68 -10.625 1 81.75 93 GLN A O 1
ATOM 718 N N . ASP A 1 94 ? -15.555 -9.938 -9.508 1 86.31 94 ASP A N 1
ATOM 719 C CA . ASP A 1 94 ? -14.711 -9.172 -8.586 1 86.31 94 ASP A CA 1
ATOM 720 C C . ASP A 1 94 ? -13.836 -10.102 -7.754 1 86.31 94 ASP A C 1
ATOM 722 O O . ASP A 1 94 ? -14.289 -11.148 -7.289 1 86.31 94 ASP A O 1
ATOM 726 N N . GLU A 1 95 ? -12.586 -9.734 -7.766 1 90.62 95 GLU A N 1
ATOM 727 C CA . GLU A 1 95 ? -11.633 -10.5 -6.969 1 90.62 95 GLU A CA 1
ATOM 728 C C . GLU A 1 95 ? -11.016 -9.633 -5.871 1 90.62 95 GLU A C 1
ATOM 730 O O . GLU A 1 95 ? -10.828 -8.43 -6.055 1 90.62 95 GLU A O 1
ATOM 735 N N . VAL A 1 96 ? -10.797 -10.32 -4.758 1 93.19 96 VAL A N 1
ATOM 736 C CA . VAL A 1 96 ? -10.188 -9.688 -3.594 1 93.19 96 VAL A CA 1
ATOM 737 C C . VAL A 1 96 ? -8.961 -10.484 -3.156 1 93.19 96 VAL A C 1
ATOM 739 O O . VAL A 1 96 ? -8.977 -11.711 -3.162 1 93.19 96 VAL A O 1
ATOM 742 N N . LEU A 1 97 ? -7.867 -9.766 -2.867 1 96.19 97 LEU A N 1
ATOM 743 C CA . LEU A 1 97 ? -6.691 -10.367 -2.254 1 96.19 97 LEU A CA 1
ATOM 744 C C . LEU A 1 97 ? -6.598 -10 -0.776 1 96.19 97 LEU A C 1
ATOM 746 O O . LEU A 1 97 ? -6.562 -8.82 -0.427 1 96.19 97 LEU A O 1
ATOM 750 N N . ARG A 1 98 ? -6.66 -11.008 0.082 1 98 98 ARG A N 1
ATOM 751 C CA . ARG A 1 98 ? -6.445 -10.773 1.507 1 98 98 ARG A CA 1
ATOM 752 C C . ARG A 1 98 ? -4.973 -10.914 1.868 1 98 98 ARG A C 1
ATOM 754 O O . ARG A 1 98 ? -4.355 -11.945 1.604 1 98 98 ARG A O 1
ATOM 761 N N . ILE A 1 99 ? -4.375 -9.898 2.463 1 97.88 99 ILE A N 1
ATOM 762 C CA . ILE A 1 99 ? -2.99 -9.875 2.92 1 97.88 99 ILE A CA 1
ATOM 763 C C . ILE A 1 99 ? -2.951 -9.859 4.445 1 97.88 99 ILE A C 1
ATOM 765 O O . ILE A 1 99 ? -3.693 -9.109 5.082 1 97.88 99 ILE A O 1
ATOM 769 N N . SER A 1 100 ? -2.104 -10.781 4.969 1 97.75 100 SER A N 1
ATOM 770 C CA . SER A 1 100 ? -2.045 -10.883 6.422 1 97.75 100 SER A CA 1
ATOM 771 C C . SER A 1 100 ? -0.604 -10.93 6.918 1 97.75 100 SER A C 1
ATOM 773 O O . SER A 1 100 ? 0.213 -11.695 6.391 1 97.75 100 SER A O 1
ATOM 775 N N . VAL A 1 101 ? -0.299 -10.078 7.781 1 96.81 101 VAL A N 1
ATOM 776 C CA . VAL A 1 101 ? 0.865 -10.125 8.664 1 96.81 101 VAL A CA 1
ATOM 777 C C . VAL A 1 101 ? 0.419 -9.984 10.117 1 96.81 101 VAL A C 1
ATOM 779 O O . VAL A 1 101 ? 0.383 -8.875 10.656 1 96.81 101 VAL A O 1
ATOM 782 N N . PRO A 1 102 ? 0.116 -11.078 10.719 1 94.5 102 PRO A N 1
ATOM 783 C CA . PRO A 1 102 ? -0.543 -10.984 12.023 1 94.5 102 PRO A CA 1
ATOM 784 C C . PRO A 1 102 ? 0.202 -10.07 13 1 94.5 102 PRO A C 1
ATOM 786 O O . PRO A 1 10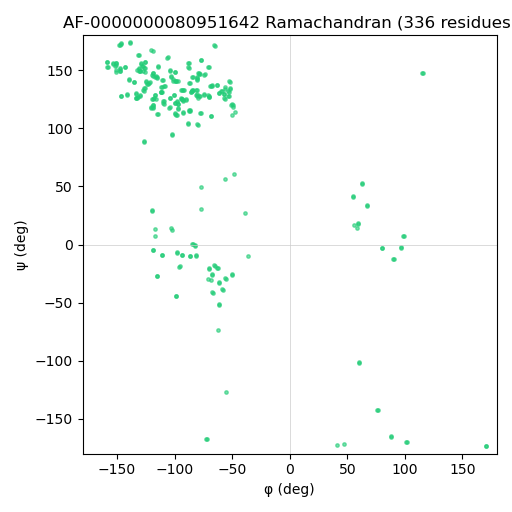2 ? 1.433 -10.109 13.07 1 94.5 102 PRO A O 1
ATOM 789 N N . PRO A 1 103 ? -0.595 -9.281 13.766 1 92.5 103 PRO A N 1
ATOM 790 C CA . PRO A 1 103 ? -2.053 -9.312 13.898 1 92.5 103 PRO A CA 1
ATOM 791 C C . PRO A 1 103 ? -2.764 -8.508 12.805 1 92.5 103 PRO A C 1
ATOM 793 O O . PRO A 1 103 ? -3.996 -8.484 12.758 1 92.5 103 PRO A O 1
ATOM 796 N N . GLN A 1 104 ? -2.096 -7.883 11.852 1 90.81 104 GLN A N 1
ATOM 797 C CA . GLN A 1 104 ? -2.721 -7.059 10.828 1 90.81 104 GLN A CA 1
ATOM 798 C C . GLN A 1 104 ? -3.199 -7.91 9.656 1 90.81 104 GLN A C 1
ATOM 800 O O . GLN A 1 104 ? -2.486 -8.805 9.203 1 90.81 104 GLN A O 1
ATOM 805 N N . THR A 1 105 ? -4.48 -7.66 9.234 1 93.75 105 THR A N 1
ATOM 806 C CA . THR A 1 105 ? -5.055 -8.281 8.047 1 93.75 105 THR A CA 1
ATOM 807 C C . THR A 1 105 ? -5.891 -7.281 7.254 1 93.75 105 THR A C 1
ATOM 809 O O . THR A 1 105 ? -6.527 -6.398 7.836 1 93.75 105 THR A O 1
ATOM 812 N N . GLY A 1 106 ? -5.812 -7.375 5.941 1 91.5 106 GLY A N 1
ATOM 813 C CA . GLY A 1 106 ? -6.586 -6.469 5.109 1 91.5 106 GLY A CA 1
ATOM 814 C C . GLY A 1 106 ? -6.977 -7.066 3.771 1 91.5 106 GLY A C 1
ATOM 815 O O . GLY A 1 106 ? -6.242 -7.887 3.215 1 91.5 106 GLY A O 1
ATOM 816 N N . ASP A 1 107 ? -8.133 -6.613 3.262 1 93.19 107 ASP A N 1
ATOM 817 C CA . ASP A 1 107 ? -8.633 -7.012 1.948 1 93.19 107 ASP A CA 1
ATOM 818 C C . ASP A 1 107 ? -8.352 -5.934 0.904 1 93.19 107 ASP A C 1
ATOM 820 O O . ASP A 1 107 ? -8.672 -4.762 1.113 1 93.19 107 ASP A O 1
ATOM 824 N N . VAL A 1 108 ? -7.758 -6.355 -0.176 1 92 108 VAL A N 1
ATOM 825 C CA . VAL A 1 108 ? -7.465 -5.438 -1.273 1 92 108 VAL A CA 1
ATOM 826 C C . VAL A 1 108 ? -8.273 -5.84 -2.508 1 92 108 VAL A C 1
ATOM 828 O O . VAL A 1 108 ? -8.023 -6.895 -3.102 1 92 108 VAL A O 1
ATOM 831 N N . PRO A 1 109 ? -9.227 -4.988 -2.883 1 89.62 109 PRO A N 1
ATOM 832 C CA . PRO A 1 109 ? -9.93 -5.297 -4.129 1 89.62 109 PRO A CA 1
ATOM 833 C C . PRO A 1 109 ? -9.031 -5.164 -5.359 1 89.62 109 PRO A C 1
ATOM 835 O O . PRO A 1 109 ? -8.234 -4.234 -5.449 1 89.62 109 PRO A O 1
ATOM 838 N N . LEU A 1 110 ? -9.109 -6.109 -6.297 1 89.56 110 LEU A N 1
ATOM 839 C CA . LEU A 1 110 ? -8.367 -6.043 -7.555 1 89.56 110 LEU A CA 1
ATOM 840 C C . LEU A 1 110 ? -9.211 -5.391 -8.648 1 89.56 110 LEU A C 1
ATOM 842 O O . LEU A 1 110 ? -10.398 -5.68 -8.773 1 89.56 110 LEU A O 1
ATOM 846 N N . GLN A 1 111 ? -8.578 -4.449 -9.359 1 77.62 111 GLN A N 1
ATOM 847 C CA . GLN A 1 111 ? -9.32 -3.643 -10.312 1 77.62 111 GLN A CA 1
ATOM 848 C C . GLN A 1 111 ? -9.148 -4.172 -11.734 1 77.62 111 GLN A C 1
ATOM 850 O O . GLN A 1 111 ? -10.102 -4.18 -12.523 1 77.62 111 GLN A O 1
ATOM 855 N N . THR A 1 112 ? -7.973 -4.484 -12.039 1 71.06 112 THR A N 1
ATOM 856 C CA . THR A 1 112 ? -7.648 -4.691 -13.445 1 71.06 112 THR A CA 1
ATOM 857 C C . THR A 1 112 ? -7.922 -6.133 -13.859 1 71.06 112 THR A C 1
ATOM 859 O O . THR A 1 112 ? -7.422 -7.07 -13.227 1 71.06 112 THR A O 1
ATOM 862 N N . LEU A 1 113 ? -8.93 -6.012 -14.766 1 59.03 113 LEU A N 1
ATOM 863 C CA . LEU A 1 113 ? -9.211 -7.273 -15.438 1 59.03 113 LEU A CA 1
ATOM 864 C C . LEU A 1 113 ? -8.453 -7.367 -16.766 1 59.03 113 LEU A C 1
ATOM 866 O O . LEU A 1 113 ? -8.562 -6.477 -17.609 1 59.03 113 LEU A O 1
ATOM 870 N N . TYR A 1 114 ? -7.746 -8.336 -16.953 1 54.53 114 TYR A N 1
ATOM 871 C CA . TYR A 1 114 ? -7.16 -8.711 -18.234 1 54.53 114 TYR A CA 1
ATOM 872 C C . TYR A 1 114 ? -6.324 -7.574 -18.812 1 54.53 114 TYR A C 1
ATOM 874 O O . TYR A 1 114 ? -6.172 -7.461 -20.031 1 54.53 114 TYR A O 1
ATOM 882 N N . SER A 1 115 ? -6.02 -6.656 -17.922 1 58.88 115 SER A N 1
ATOM 883 C CA . SER A 1 115 ? -5.195 -5.598 -18.5 1 58.88 115 SER A CA 1
ATOM 884 C C . SER A 1 115 ? -3.732 -6.02 -18.594 1 58.88 115 SER A C 1
ATOM 886 O O . SER A 1 115 ? -3.262 -6.809 -17.766 1 58.88 115 SER A O 1
ATOM 888 N N . LEU A 1 116 ? -3.137 -5.574 -19.672 1 63.06 116 LEU A N 1
ATOM 889 C CA . LEU A 1 116 ? -1.74 -5.836 -20 1 63.06 116 LEU A CA 1
ATOM 890 C C . LEU A 1 116 ? -0.829 -5.512 -18.828 1 63.06 116 LEU A C 1
ATOM 892 O O . LEU A 1 116 ? 0.202 -6.164 -18.641 1 63.06 116 LEU A O 1
ATOM 896 N N . ASN A 1 117 ? -1.195 -4.656 -17.953 1 70 117 ASN A N 1
ATOM 897 C CA . ASN A 1 117 ? -0.185 -4.262 -16.984 1 70 117 ASN A CA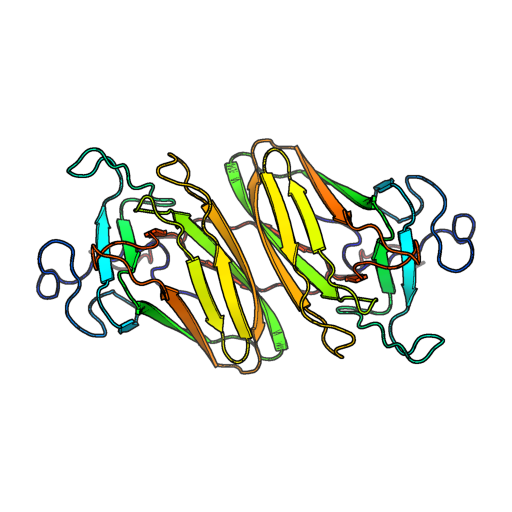 1
ATOM 898 C C . ASN A 1 117 ? -0.594 -4.652 -15.562 1 70 117 ASN A C 1
ATOM 900 O O . ASN A 1 117 ? 0.17 -4.457 -14.617 1 70 117 ASN A O 1
ATOM 904 N N . GLY A 1 118 ? -1.597 -5.336 -15.383 1 81.06 118 GLY A N 1
ATOM 905 C CA . GLY A 1 118 ? -2.062 -5.707 -14.062 1 81.06 118 GLY A CA 1
ATOM 906 C C . GLY A 1 118 ? -2.09 -4.543 -13.086 1 81.06 118 GLY A C 1
ATOM 907 O O . GLY A 1 118 ? -1.952 -3.387 -13.492 1 81.06 118 GLY A O 1
ATOM 908 N N . ASP A 1 119 ? -2.338 -4.824 -11.781 1 86.44 119 ASP A N 1
ATOM 909 C CA . ASP A 1 119 ? -2.332 -3.855 -10.688 1 86.44 119 ASP A CA 1
ATOM 910 C C . ASP A 1 119 ? -1.008 -3.891 -9.93 1 86.44 119 ASP A C 1
ATOM 912 O O . ASP A 1 119 ? -0.404 -4.953 -9.773 1 86.44 119 ASP A O 1
ATOM 916 N N . VAL A 1 120 ? -0.557 -2.729 -9.555 1 89.25 120 VAL A N 1
ATOM 917 C CA . VAL A 1 120 ? 0.492 -2.643 -8.547 1 89.25 120 VAL A CA 1
ATOM 918 C C . VAL A 1 120 ? -0.131 -2.389 -7.172 1 89.25 120 VAL A C 1
ATOM 920 O O . VAL A 1 120 ? -0.79 -1.368 -6.961 1 89.25 120 VAL A O 1
ATOM 923 N N . ILE A 1 121 ? 0.038 -3.301 -6.289 1 92.44 121 ILE A N 1
ATOM 924 C CA . ILE A 1 121 ? -0.533 -3.232 -4.945 1 92.44 121 ILE A CA 1
ATOM 925 C C . ILE A 1 121 ? 0.582 -3.041 -3.922 1 92.44 121 ILE A C 1
ATOM 927 O O . ILE A 1 121 ? 1.635 -3.678 -4.012 1 92.44 121 ILE A O 1
ATOM 931 N N . ALA A 1 122 ? 0.392 -2.152 -2.988 1 94.62 122 ALA A N 1
ATOM 932 C CA . ALA A 1 122 ? 1.27 -2.076 -1.823 1 94.62 122 ALA A CA 1
ATOM 933 C C . ALA A 1 122 ? 0.466 -2.139 -0.527 1 94.62 122 ALA A C 1
ATOM 935 O O . ALA A 1 122 ? -0.703 -1.748 -0.495 1 94.62 122 ALA A O 1
ATOM 936 N N . TRP A 1 123 ? 1.079 -2.629 0.501 1 94.62 123 TRP A N 1
ATOM 937 C CA . TRP A 1 123 ? 0.461 -2.818 1.81 1 94.62 123 TRP A CA 1
ATOM 938 C C . TRP A 1 123 ? 1.478 -2.609 2.928 1 94.62 123 TRP A C 1
ATOM 940 O O . TRP A 1 123 ? 2.578 -3.166 2.887 1 94.62 123 TRP A O 1
ATOM 950 N N . GLY A 1 124 ? 1.091 -1.745 3.857 1 93.5 124 GLY A N 1
ATOM 951 C CA . GLY A 1 124 ? 1.991 -1.429 4.953 1 93.5 124 GLY A CA 1
ATOM 952 C C . GLY A 1 124 ? 1.665 -2.182 6.23 1 93.5 124 GLY A C 1
ATOM 953 O O . GLY A 1 124 ? 0.501 -2.484 6.5 1 93.5 124 GLY A O 1
ATOM 954 N N . PHE A 1 125 ? 2.791 -2.451 6.988 1 92.69 125 PHE A N 1
ATOM 955 C CA . PHE A 1 125 ? 2.59 -3.068 8.297 1 92.69 125 PHE A CA 1
ATOM 956 C C . PHE A 1 125 ? 3.734 -2.725 9.242 1 92.69 125 PHE A C 1
ATOM 958 O O . PHE A 1 125 ? 4.836 -2.393 8.797 1 92.69 125 PHE A O 1
ATOM 965 N N . LYS A 1 126 ? 3.416 -2.803 10.492 1 89.62 126 LYS A N 1
ATOM 966 C CA . LYS A 1 126 ? 4.422 -2.729 11.547 1 89.62 126 LYS A CA 1
ATOM 967 C C . LYS A 1 126 ? 4.703 -4.105 12.133 1 89.62 126 LYS A C 1
ATOM 969 O O . LYS A 1 126 ? 3.777 -4.812 12.547 1 89.62 126 LYS A O 1
ATOM 974 N N . ALA A 1 127 ? 5.957 -4.5 12.156 1 94.44 127 ALA A N 1
ATOM 975 C CA . ALA A 1 127 ? 6.301 -5.805 12.711 1 94.44 127 ALA A CA 1
ATOM 976 C C . ALA A 1 127 ? 6.113 -5.828 14.227 1 94.44 127 ALA A C 1
ATOM 978 O O . ALA A 1 127 ? 6.637 -4.969 14.938 1 94.44 127 ALA A O 1
ATOM 979 N N . THR A 1 128 ? 5.367 -6.801 14.727 1 94.12 128 THR A N 1
ATOM 980 C CA . THR A 1 128 ? 5.113 -6.891 16.156 1 94.12 128 THR A CA 1
ATOM 981 C C . THR A 1 128 ? 6.059 -7.898 16.812 1 94.12 128 THR A C 1
ATOM 983 O O . THR A 1 128 ? 6.047 -8.062 18.031 1 94.12 128 THR A O 1
ATOM 986 N N . SER A 1 129 ? 6.797 -8.57 16.031 1 97.19 129 SER A N 1
ATOM 987 C CA . SER A 1 129 ? 7.801 -9.539 16.453 1 97.19 129 SER A CA 1
ATOM 988 C C . SER A 1 129 ? 8.977 -9.586 15.484 1 97.19 129 SER A C 1
ATOM 990 O O . SER A 1 129 ? 8.977 -8.875 14.477 1 97.19 129 SER A O 1
ATOM 992 N N . ASN A 1 130 ? 10.031 -10.328 15.898 1 97.81 130 ASN A N 1
ATOM 993 C CA . ASN A 1 130 ? 11.211 -10.438 15.055 1 97.81 130 ASN A CA 1
ATOM 994 C C . ASN A 1 130 ? 11.016 -11.484 13.953 1 97.81 130 ASN A C 1
ATOM 996 O O . ASN A 1 130 ? 11.891 -11.656 13.102 1 97.81 130 ASN A O 1
ATOM 1000 N N . VAL A 1 131 ? 9.93 -12.258 14.055 1 98.19 131 VAL A N 1
ATOM 1001 C CA . VAL A 1 131 ? 9.531 -13.227 13.031 1 98.19 131 VAL A CA 1
ATOM 1002 C C . VAL A 1 131 ? 8.039 -13.062 12.719 1 98.19 131 VAL A C 1
ATOM 1004 O O . VAL A 1 131 ? 7.211 -13 13.633 1 98.19 131 VAL A O 1
ATOM 1007 N N . VAL A 1 132 ? 7.746 -12.898 11.438 1 97.94 132 VAL A N 1
ATOM 1008 C CA . VAL A 1 132 ? 6.34 -12.75 11.062 1 97.94 132 VAL A CA 1
ATOM 1009 C C . VAL A 1 132 ? 6.012 -13.688 9.906 1 97.94 132 VAL A C 1
ATOM 1011 O O . VAL A 1 132 ? 6.887 -14.031 9.109 1 97.94 132 VAL A O 1
ATOM 1014 N N . LYS A 1 133 ? 4.801 -14.094 9.844 1 98.56 133 LYS A N 1
ATOM 1015 C CA . LYS A 1 133 ? 4.289 -14.844 8.695 1 98.56 133 LYS A CA 1
ATOM 1016 C C . LYS A 1 133 ? 3.512 -13.93 7.754 1 98.56 133 LYS A C 1
ATOM 1018 O O . LYS A 1 133 ? 2.531 -13.305 8.156 1 98.56 133 LYS A O 1
ATOM 1023 N N . VAL A 1 134 ? 3.93 -13.844 6.523 1 98.5 134 VAL A N 1
ATOM 1024 C CA . VAL A 1 134 ? 3.236 -13.094 5.484 1 98.5 134 VAL A CA 1
ATOM 1025 C C . VAL A 1 134 ? 2.373 -14.039 4.652 1 98.5 134 VAL A C 1
ATOM 1027 O O . VAL A 1 134 ? 2.877 -15.016 4.09 1 98.5 134 VAL A O 1
ATOM 1030 N N . THR A 1 135 ? 1.093 -13.719 4.594 1 98.88 135 THR A N 1
ATOM 1031 C CA . THR A 1 135 ? 0.173 -14.602 3.891 1 98.88 135 THR A CA 1
ATOM 1032 C C . THR A 1 135 ? -0.638 -13.828 2.855 1 98.88 135 THR A C 1
ATOM 1034 O O . THR A 1 135 ? -1.123 -12.734 3.133 1 98.88 135 THR A O 1
ATOM 1037 N N . PHE A 1 136 ? -0.721 -14.383 1.657 1 98.81 136 PHE A N 1
ATOM 1038 C CA . PHE A 1 136 ? -1.621 -13.93 0.604 1 98.81 136 PHE A CA 1
ATOM 1039 C C . PHE A 1 136 ? -2.73 -14.953 0.366 1 98.81 136 PHE A C 1
ATOM 1041 O O . PHE A 1 136 ? -2.459 -16.125 0.09 1 98.81 136 PHE A O 1
ATOM 1048 N N . HIS A 1 137 ? -3.951 -14.484 0.488 1 98.81 137 HIS A N 1
ATOM 1049 C CA . HIS A 1 137 ? -5.09 -15.398 0.515 1 98.81 137 HIS A CA 1
ATOM 1050 C C . HIS A 1 137 ? -6.207 -14.914 -0.405 1 98.81 137 HIS A C 1
ATOM 1052 O O . HIS A 1 137 ? -6.5 -13.719 -0.457 1 98.81 137 HIS A O 1
ATOM 1058 N N . ASN A 1 138 ? -6.711 -15.805 -1.259 1 98.19 138 ASN A N 1
ATOM 1059 C CA . ASN A 1 138 ? -7.953 -15.578 -1.984 1 98.19 138 ASN A CA 1
ATOM 1060 C C . ASN A 1 138 ? -9.164 -16.062 -1.191 1 98.19 138 ASN A C 1
ATOM 1062 O O . ASN A 1 138 ? -9.469 -17.25 -1.187 1 98.19 138 ASN A O 1
ATOM 1066 N N . PRO A 1 139 ? -9.883 -15.133 -0.608 1 96.56 139 PRO A N 1
ATOM 1067 C CA . PRO A 1 139 ? -11.047 -15.57 0.163 1 96.56 139 PRO A CA 1
ATOM 1068 C C . PRO A 1 139 ? -12.273 -15.828 -0.712 1 96.56 139 PRO A C 1
ATOM 1070 O O . PRO A 1 139 ? -13.328 -16.219 -0.205 1 96.56 139 PRO A O 1
ATOM 1073 N N . GLY A 1 140 ? -12.133 -15.609 -1.984 1 92 140 GLY A N 1
ATOM 1074 C CA . GLY A 1 140 ? -13.266 -15.703 -2.887 1 92 140 GLY A CA 1
ATOM 1075 C C . GLY A 1 140 ? -13.625 -17.141 -3.252 1 92 140 GLY A C 1
ATOM 1076 O O . GLY A 1 140 ? -12.75 -18 -3.303 1 92 140 GLY A O 1
ATOM 1077 N N . VAL A 1 141 ? -14.977 -17.297 -3.451 1 90.75 141 VAL A N 1
ATOM 1078 C CA . VAL A 1 141 ? -15.492 -18.578 -3.945 1 90.75 141 VAL A CA 1
ATOM 1079 C C . VAL A 1 141 ? -16.219 -18.359 -5.27 1 90.75 141 VAL A C 1
ATOM 1081 O O . VAL A 1 141 ? -17.156 -17.562 -5.344 1 90.75 141 VAL A O 1
ATOM 1084 N N . GLN A 1 142 ? -15.625 -19.016 -6.297 1 89.94 142 GLN A N 1
ATOM 1085 C CA . GLN A 1 142 ? -16.188 -18.922 -7.641 1 89.94 142 GLN A CA 1
ATOM 1086 C C . GLN A 1 142 ? -16.609 -20.281 -8.172 1 89.94 142 GLN A C 1
ATOM 1088 O O . GLN A 1 142 ? -16.281 -21.312 -7.574 1 89.94 142 GLN A O 1
ATOM 1093 N N . GLU A 1 143 ? -17.375 -20.281 -9.266 1 90 143 GLU A N 1
ATOM 1094 C CA . GLU A 1 143 ? -17.797 -21.516 -9.906 1 90 143 GLU A CA 1
ATOM 1095 C C . GLU A 1 143 ? -16.594 -22.328 -10.391 1 90 143 GLU A C 1
ATOM 1097 O O . GLU A 1 143 ? -16.5 -23.531 -10.133 1 90 143 GLU A O 1
ATOM 1102 N N . ASP A 1 144 ? -15.766 -21.609 -11.133 1 89.56 144 ASP A N 1
ATOM 1103 C CA . ASP A 1 144 ? -14.477 -22.203 -11.453 1 89.56 144 ASP A CA 1
ATOM 1104 C C . ASP A 1 144 ? -13.523 -22.125 -10.258 1 89.56 144 ASP A C 1
ATOM 1106 O O . ASP A 1 144 ? -13.102 -21.047 -9.867 1 89.56 144 ASP A O 1
ATOM 1110 N N . PRO A 1 145 ? -13.172 -23.25 -9.688 1 93.62 145 PRO A N 1
ATOM 1111 C CA . PRO A 1 145 ? -12.383 -23.234 -8.453 1 93.62 145 PRO A CA 1
ATOM 1112 C C . PRO A 1 145 ? -10.984 -22.641 -8.656 1 93.62 145 PRO A C 1
ATOM 1114 O O . PRO A 1 145 ? -10.328 -22.266 -7.68 1 93.62 145 PRO A O 1
ATOM 1117 N N . ALA A 1 146 ? -10.523 -22.578 -9.891 1 91.19 146 ALA A N 1
ATOM 1118 C CA . ALA A 1 146 ? -9.18 -22.078 -10.148 1 91.19 146 ALA A CA 1
ATOM 1119 C C . ALA A 1 146 ? -9.172 -20.562 -10.281 1 91.19 146 ALA A C 1
ATOM 1121 O O . ALA A 1 146 ? -8.109 -19.938 -10.289 1 91.19 146 ALA A O 1
ATOM 1122 N N . CYS A 1 147 ? -10.336 -20 -10.344 1 91.19 147 CYS A N 1
ATOM 1123 C CA . CYS A 1 147 ? -10.445 -18.562 -10.578 1 91.19 147 CYS A CA 1
ATOM 1124 C C . CYS A 1 147 ? -9.992 -17.781 -9.352 1 91.19 147 CYS A C 1
ATOM 1126 O O . CYS A 1 147 ? -10.469 -18.031 -8.242 1 91.19 147 CYS A O 1
ATOM 1128 N N . GLY A 1 148 ? -9.047 -16.781 -9.57 1 94.06 148 GLY A N 1
ATOM 1129 C CA . GLY A 1 148 ? -8.602 -15.906 -8.5 1 94.06 148 GLY A CA 1
ATOM 1130 C C . GLY A 1 148 ? -7.41 -15.055 -8.883 1 94.06 148 GLY A C 1
ATOM 1131 O O . GLY A 1 148 ? -7.004 -15.031 -10.047 1 94.06 148 GLY A O 1
ATOM 1132 N N . PRO A 1 149 ? -6.941 -14.398 -7.906 1 95.25 149 PRO A N 1
ATOM 1133 C CA . PRO A 1 149 ? -5.871 -13.438 -8.188 1 95.25 149 PRO A CA 1
ATOM 1134 C C . PRO A 1 149 ? -4.605 -14.109 -8.719 1 95.25 149 PRO A C 1
ATOM 1136 O O . PRO A 1 149 ? -4.227 -15.188 -8.25 1 95.25 149 PRO A O 1
ATOM 1139 N N . LEU A 1 150 ? -4.074 -13.43 -9.742 1 95.5 150 LEU A N 1
ATOM 1140 C CA . LEU A 1 150 ? -2.727 -13.727 -10.219 1 95.5 150 LEU A CA 1
ATOM 1141 C C . LEU A 1 150 ? -1.7 -12.828 -9.523 1 95.5 150 LEU A C 1
ATOM 1143 O O . LEU A 1 150 ? -1.855 -11.609 -9.492 1 95.5 150 LEU A O 1
ATOM 1147 N N . LEU A 1 151 ? -0.685 -13.406 -8.875 1 96.31 151 LEU A N 1
ATOM 1148 C CA . LEU A 1 151 ? 0.308 -12.648 -8.117 1 96.31 151 LEU A CA 1
ATOM 1149 C C . LEU A 1 151 ? 1.693 -12.797 -8.742 1 96.31 151 LEU A C 1
ATOM 1151 O O . LEU A 1 151 ? 2.062 -13.883 -9.188 1 96.31 151 LEU A O 1
ATOM 1155 N N . ASP A 1 152 ? 2.418 -11.805 -8.719 1 94.69 152 ASP A N 1
ATOM 1156 C CA . ASP A 1 152 ? 3.805 -11.828 -9.164 1 94.69 152 ASP A CA 1
ATOM 1157 C C . ASP A 1 152 ? 4.605 -10.688 -8.547 1 94.69 152 ASP A C 1
ATOM 1159 O O . ASP A 1 152 ? 4.027 -9.695 -8.094 1 94.69 152 ASP A O 1
ATOM 1163 N N . ALA A 1 153 ? 5.863 -10.945 -8.43 1 93.19 153 ALA A N 1
ATOM 1164 C CA . ALA A 1 153 ? 6.848 -9.922 -8.086 1 93.19 153 ALA A CA 1
ATOM 1165 C C . ALA A 1 153 ? 6.578 -9.344 -6.703 1 93.19 153 ALA A C 1
ATOM 1167 O O . ALA A 1 153 ? 6.508 -8.125 -6.535 1 93.19 153 ALA A O 1
ATOM 1168 N N . ILE A 1 154 ? 6.457 -10.172 -5.699 1 95.56 154 ILE A N 1
ATOM 1169 C CA . ILE A 1 154 ? 6.246 -9.742 -4.32 1 95.56 154 ILE A CA 1
ATOM 1170 C C . ILE A 1 154 ? 7.582 -9.352 -3.693 1 95.56 154 ILE A C 1
ATOM 1172 O O . ILE A 1 154 ? 8.555 -10.102 -3.771 1 95.56 154 ILE A O 1
ATOM 1176 N N . ALA A 1 155 ? 7.605 -8.203 -3.133 1 94.25 155 ALA A N 1
ATOM 1177 C CA . ALA A 1 155 ? 8.805 -7.723 -2.447 1 94.25 155 ALA A CA 1
ATOM 1178 C C . ALA A 1 155 ? 8.438 -6.93 -1.195 1 94.25 155 ALA A C 1
ATOM 1180 O O . ALA A 1 155 ? 7.328 -6.402 -1.088 1 94.25 155 ALA A O 1
ATOM 1181 N N . ILE A 1 156 ? 9.297 -6.906 -0.221 1 94.75 156 ILE A N 1
ATOM 1182 C CA . ILE A 1 156 ? 9.125 -6.16 1.02 1 94.75 156 ILE A CA 1
ATOM 1183 C C . ILE A 1 156 ? 10.32 -5.23 1.235 1 94.75 156 ILE A C 1
ATOM 1185 O O . ILE A 1 156 ? 11.461 -5.609 0.974 1 94.75 156 ILE A O 1
ATOM 1189 N N . ARG A 1 157 ? 10.016 -4.039 1.698 1 92.31 157 ARG A N 1
ATOM 1190 C CA . ARG A 1 157 ? 11.055 -3.09 2.07 1 92.31 157 ARG A CA 1
ATOM 1191 C C . ARG A 1 157 ? 10.797 -2.502 3.453 1 92.31 157 ARG A C 1
ATOM 1193 O O . ARG A 1 157 ? 9.641 -2.348 3.859 1 92.31 157 ARG A O 1
ATOM 1200 N N . GLU A 1 158 ? 11.883 -2.213 4.043 1 92 158 GLU A N 1
ATOM 1201 C CA . GLU A 1 158 ? 11.836 -1.52 5.324 1 92 158 GLU A CA 1
ATOM 1202 C C . GLU A 1 158 ? 11.711 -0.01 5.133 1 92 158 GLU A C 1
ATOM 1204 O O . GLU A 1 158 ? 12.289 0.549 4.195 1 92 158 GLU A O 1
ATOM 1209 N N . PHE A 1 159 ? 10.898 0.647 6.102 1 88.06 159 PHE A N 1
ATOM 1210 C CA . PHE A 1 159 ? 10.758 2.1 6.07 1 88.06 159 PHE A CA 1
ATOM 1211 C C . PHE A 1 159 ? 11.266 2.719 7.367 1 88.06 159 PHE A C 1
ATOM 1213 O O . PHE A 1 159 ? 10.898 2.268 8.461 1 88.06 159 PHE A O 1
ATOM 1220 N N . TYR A 1 160 ? 12.164 3.613 7.148 1 81.69 160 TYR A N 1
ATOM 1221 C CA . TYR A 1 160 ? 12.672 4.359 8.297 1 81.69 160 TYR A CA 1
ATOM 1222 C C . TYR A 1 160 ? 12.039 5.746 8.367 1 81.69 160 TYR A C 1
ATOM 1224 O O . TYR A 1 160 ? 11.68 6.324 7.34 1 81.69 160 TYR A O 1
ATOM 1232 N N . PRO A 1 161 ? 11.766 6.156 9.68 1 68.5 161 PRO A N 1
ATOM 1233 C CA . PRO A 1 161 ? 11.25 7.523 9.789 1 68.5 161 PRO A CA 1
ATOM 1234 C C . PRO A 1 161 ? 12.125 8.547 9.07 1 68.5 161 PRO A C 1
ATOM 1236 O O . PRO A 1 161 ? 13.336 8.367 8.984 1 68.5 161 PRO A O 1
ATOM 1239 N N . PRO A 1 162 ? 11.445 9.43 8.312 1 62.34 162 PRO A N 1
ATOM 1240 C CA . PRO A 1 162 ? 12.242 10.461 7.652 1 62.34 162 PRO A CA 1
ATOM 1241 C C . PRO A 1 162 ? 13.18 11.188 8.609 1 62.34 162 PRO A C 1
ATOM 1243 O O . PRO A 1 162 ? 12.844 11.383 9.781 1 62.34 162 PRO A O 1
ATOM 1246 N N . MET A 1 163 ? 14.523 11.109 8.312 1 59.34 163 MET A N 1
ATOM 1247 C CA . MET A 1 163 ? 15.492 11.828 9.125 1 59.34 163 MET A CA 1
ATOM 1248 C C . MET A 1 163 ? 15.367 13.336 8.922 1 59.34 163 MET A C 1
ATOM 1250 O O . MET A 1 163 ? 15.023 13.789 7.832 1 59.34 163 MET A O 1
ATOM 1254 N N . PRO A 1 164 ? 15.43 14.055 10.102 1 55.38 164 PRO A N 1
ATOM 1255 C CA . PRO A 1 164 ? 15.43 15.516 9.945 1 55.38 164 PRO A CA 1
ATOM 1256 C C . PRO A 1 164 ? 16.469 16 8.938 1 55.38 164 PRO A C 1
ATOM 1258 O O . PRO A 1 164 ? 17.516 15.375 8.781 1 55.38 164 PRO A O 1
ATOM 1261 N N . THR A 1 165 ? 16.016 16.688 7.891 1 49.81 165 THR A N 1
ATOM 1262 C CA . THR A 1 165 ? 17.031 17.312 7.055 1 49.81 165 THR A CA 1
ATOM 1263 C C . THR A 1 165 ? 18.016 18.109 7.906 1 49.81 165 THR A C 1
ATOM 1265 O O . THR A 1 165 ? 17.625 18.75 8.875 1 49.81 165 THR A O 1
ATOM 1268 N N . ARG A 1 166 ? 19.328 17.703 8.062 1 47.44 166 ARG A N 1
ATOM 1269 C CA . ARG A 1 166 ? 20.438 18.359 8.766 1 47.44 166 ARG A CA 1
ATOM 1270 C C . ARG A 1 166 ? 20.359 19.875 8.609 1 47.44 166 ARG A C 1
ATOM 1272 O O . ARG A 1 166 ? 21.25 20.594 9.062 1 47.44 166 ARG A O 1
ATOM 1279 N N . GLY A 1 167 ? 19.656 20.562 7.891 1 37.69 167 GLY A N 1
ATOM 1280 C CA . GLY A 1 167 ? 20.109 21.953 7.812 1 37.69 167 GLY A CA 1
ATOM 1281 C C . GLY A 1 167 ? 20.078 22.656 9.148 1 37.69 167 GLY A C 1
ATOM 1282 O O . GLY A 1 167 ? 21.016 23.391 9.492 1 37.69 167 GLY A O 1
ATOM 1283 N N . ASN A 1 168 ? 18.891 23.109 9.844 1 31.91 168 ASN A N 1
ATOM 1284 C CA . ASN A 1 168 ? 19.062 24.344 10.594 1 31.91 168 ASN A CA 1
ATOM 1285 C C . ASN A 1 168 ? 19.812 24.109 11.898 1 31.91 168 ASN A C 1
ATOM 1287 O O . ASN A 1 168 ? 19.203 23.844 12.938 1 31.91 168 ASN A O 1
ATOM 1291 N N . GLU A 1 169 ? 20.672 23.188 12 1 30.05 169 GLU A N 1
ATOM 1292 C CA . GLU A 1 169 ? 21.594 23.453 13.094 1 30.05 169 GLU A CA 1
ATOM 1293 C C . GLU A 1 169 ? 22.266 24.812 12.93 1 30.05 169 GLU A C 1
ATOM 1295 O O . GLU A 1 169 ? 23.016 25.031 11.969 1 30.05 169 GLU A O 1
ATOM 1300 N N . THR A 1 170 ? 21.625 25.984 12.805 1 24.39 170 THR A N 1
ATOM 1301 C CA . THR A 1 170 ? 22.406 27.062 13.398 1 24.39 170 THR A CA 1
ATOM 1302 C C . THR A 1 170 ? 22.438 26.938 14.922 1 24.39 170 THR A C 1
ATOM 1304 O O . THR A 1 170 ? 21.453 26.516 15.531 1 24.39 170 THR A O 1
ATOM 1307 N N . MET B 1 1 ? 18.906 9.461 -0.987 1 53.78 1 MET B N 1
ATOM 1308 C CA . MET B 1 1 ? 18.109 10.672 -0.87 1 53.78 1 MET B CA 1
ATOM 1309 C C . MET B 1 1 ? 16.625 10.328 -0.817 1 53.78 1 MET B C 1
ATOM 1311 O O . MET B 1 1 ? 16.188 9.328 -1.396 1 53.78 1 MET B O 1
ATOM 1315 N N . ALA B 1 2 ? 15.789 11.031 0.084 1 81.19 2 ALA B N 1
ATOM 1316 C CA . ALA B 1 2 ? 14.359 10.789 0.228 1 81.19 2 ALA B CA 1
ATOM 1317 C C . ALA B 1 2 ? 13.586 11.359 -0.956 1 81.19 2 ALA B C 1
ATOM 1319 O O . ALA B 1 2 ? 13.922 12.422 -1.475 1 81.19 2 ALA B O 1
ATOM 1320 N N . TYR B 1 3 ? 12.781 10.633 -1.547 1 91.5 3 TYR B N 1
ATOM 1321 C CA . TYR B 1 3 ? 11.953 11.086 -2.662 1 91.5 3 TYR B CA 1
ATOM 1322 C C . TYR B 1 3 ? 11.07 12.25 -2.248 1 91.5 3 TYR B C 1
ATOM 1324 O O . TYR B 1 3 ? 10.906 13.211 -3.006 1 91.5 3 TYR B O 1
ATOM 1332 N N . LEU B 1 4 ? 10.578 12.195 -1.069 1 93.75 4 LEU B N 1
ATOM 1333 C CA . LEU B 1 4 ? 9.734 13.258 -0.532 1 93.75 4 LEU B CA 1
ATOM 1334 C C . LEU B 1 4 ? 10.453 14.016 0.58 1 93.75 4 LEU B C 1
ATOM 1336 O O . LEU B 1 4 ? 11.188 13.414 1.368 1 93.75 4 LEU B O 1
ATOM 1340 N N . GLN B 1 5 ? 10.195 15.297 0.538 1 94.5 5 GLN B N 1
ATOM 1341 C CA . GLN B 1 5 ? 10.781 16.141 1.577 1 94.5 5 GLN B CA 1
ATOM 1342 C C . GLN B 1 5 ? 9.742 16.516 2.627 1 94.5 5 GLN B C 1
ATOM 1344 O O . GLN B 1 5 ? 8.578 16.734 2.303 1 94.5 5 GLN B O 1
ATOM 1349 N N . ASN B 1 6 ? 10.234 16.594 3.889 1 96.31 6 ASN B N 1
ATOM 1350 C CA . ASN B 1 6 ? 9.398 16.984 5.02 1 96.31 6 ASN B CA 1
ATOM 1351 C C . ASN B 1 6 ? 8.156 16.109 5.133 1 96.31 6 ASN B C 1
ATOM 1353 O O . ASN B 1 6 ? 7.055 16.625 5.359 1 96.31 6 ASN B O 1
ATOM 1357 N N . GLY B 1 7 ? 8.32 14.82 4.938 1 95.56 7 GLY B N 1
ATOM 1358 C CA . GLY B 1 7 ? 7.219 13.875 5.039 1 95.56 7 GLY B CA 1
ATOM 1359 C C . GLY B 1 7 ? 6.73 13.688 6.465 1 95.56 7 GLY B C 1
ATOM 1360 O O . GLY B 1 7 ? 5.598 13.258 6.688 1 95.56 7 GLY B O 1
ATOM 1361 N N . ASN B 1 8 ? 7.59 14.031 7.414 1 94.81 8 ASN B N 1
ATOM 1362 C CA . ASN B 1 8 ? 7.23 13.883 8.82 1 94.81 8 ASN B CA 1
ATOM 1363 C C . ASN B 1 8 ? 6.645 15.172 9.383 1 94.81 8 ASN B C 1
ATOM 1365 O O . ASN B 1 8 ? 6.262 15.227 10.555 1 94.81 8 ASN B O 1
ATOM 1369 N N . PHE B 1 9 ? 6.691 16.219 8.672 1 96.5 9 PHE B N 1
ATOM 1370 C CA . PHE B 1 9 ? 6.07 17.5 8.977 1 96.5 9 PHE B CA 1
ATOM 1371 C C . PHE B 1 9 ? 6.727 18.141 10.188 1 96.5 9 PHE B C 1
ATOM 1373 O O . PHE B 1 9 ? 6.059 18.812 10.977 1 96.5 9 PHE B O 1
ATOM 1380 N N . GLU B 1 10 ? 8.031 17.891 10.305 1 96.38 10 GLU B N 1
ATOM 1381 C CA . GLU B 1 10 ? 8.711 18.5 11.445 1 96.38 10 GLU B CA 1
ATOM 1382 C C . GLU B 1 10 ? 9.375 19.812 11.055 1 96.38 10 GLU B C 1
ATOM 1384 O O . GLU B 1 10 ? 9.82 20.578 11.922 1 96.38 10 GLU B O 1
ATOM 1389 N N . GLU B 1 11 ? 9.594 20.062 9.742 1 96.38 11 GLU B N 1
ATOM 1390 C CA . GLU B 1 11 ? 9.922 21.422 9.328 1 96.38 11 GLU B CA 1
ATOM 1391 C C . GLU B 1 11 ? 8.727 22.359 9.492 1 96.38 11 GLU B C 1
ATOM 1393 O O . GLU B 1 11 ? 7.773 22.297 8.711 1 96.38 11 GLU B O 1
ATOM 1398 N N . GLN B 1 12 ? 8.773 23.25 10.391 1 96.5 12 GLN B N 1
ATOM 1399 C CA . GLN B 1 12 ? 7.629 24.031 10.828 1 96.5 12 GLN B CA 1
ATOM 1400 C C . GLN B 1 12 ? 7.332 25.156 9.836 1 96.5 12 GLN B C 1
ATOM 1402 O O . GLN B 1 12 ? 8.25 25.75 9.266 1 96.5 12 GLN B O 1
ATOM 1407 N N . PRO B 1 13 ? 6.059 25.438 9.719 1 98.19 13 PRO B N 1
ATOM 1408 C CA . PRO B 1 13 ? 5.711 26.594 8.906 1 98.19 13 PRO B CA 1
ATOM 1409 C C . PRO B 1 13 ? 6.105 27.922 9.57 1 98.19 13 PRO B C 1
ATOM 1411 O O . PRO B 1 13 ? 6.285 27.969 10.789 1 98.19 13 PRO B O 1
ATOM 1414 N N . ASN B 1 14 ? 6.344 28.922 8.688 1 97.62 14 ASN B N 1
ATOM 1415 C CA . ASN B 1 14 ? 6.43 30.281 9.227 1 97.62 14 ASN B CA 1
ATOM 1416 C C . ASN B 1 14 ? 5.16 30.672 9.977 1 97.62 14 ASN B C 1
ATOM 1418 O O . ASN B 1 14 ? 4.055 30.516 9.453 1 97.62 14 ASN B O 1
ATOM 1422 N N . PRO B 1 15 ? 5.32 31.125 11.102 1 96.88 15 PRO B N 1
ATOM 1423 C CA . PRO B 1 15 ? 4.152 31.484 11.914 1 96.88 15 PRO B CA 1
ATOM 1424 C C . PRO B 1 15 ? 3.227 32.469 11.211 1 96.88 15 PRO B C 1
ATOM 1426 O O . PRO B 1 15 ? 2.02 32.469 11.461 1 96.88 15 PRO B O 1
ATOM 1429 N N . LYS B 1 16 ? 3.777 33.25 10.398 1 97.56 16 LYS B N 1
ATOM 1430 C CA . LYS B 1 16 ? 2.969 34.25 9.703 1 97.56 16 LYS B CA 1
ATOM 1431 C C . LYS B 1 16 ? 1.926 33.562 8.805 1 97.56 16 LYS B C 1
ATOM 1433 O O . LYS B 1 16 ? 0.939 34.219 8.422 1 97.56 16 LYS B O 1
ATOM 1438 N N . TYR B 1 17 ? 2.154 32.312 8.469 1 97.81 17 TYR B N 1
ATOM 1439 C CA . TYR B 1 17 ? 1.244 31.609 7.586 1 97.81 17 TYR B CA 1
ATOM 1440 C C . TYR B 1 17 ? 0.349 30.656 8.375 1 97.81 17 TYR B C 1
ATOM 1442 O O . TYR B 1 17 ? -0.267 29.766 7.805 1 97.81 17 TYR B O 1
ATOM 1450 N N . LEU B 1 18 ? 0.346 30.844 9.688 1 97.38 18 LEU B N 1
ATOM 1451 C CA . LEU B 1 18 ? -0.455 29.984 10.555 1 97.38 18 LEU B CA 1
ATOM 1452 C C . LEU B 1 18 ? -1.497 30.797 11.312 1 97.38 18 LEU B C 1
ATOM 1454 O O . LEU B 1 18 ? -1.158 31.781 11.984 1 97.38 18 LEU B O 1
ATOM 1458 N N . LYS B 1 19 ? -2.74 30.547 11.18 1 97.38 19 LYS B N 1
ATOM 1459 C CA . LYS B 1 19 ? -3.822 31 12.039 1 97.38 19 LYS B CA 1
ATOM 1460 C C . LYS B 1 19 ? -4.289 29.891 12.977 1 97.38 19 LYS B C 1
ATOM 1462 O O . LYS B 1 19 ? -5.141 29.078 12.609 1 97.38 19 LYS B O 1
ATOM 1467 N N . LYS B 1 20 ? -3.695 29.906 14.227 1 94.81 20 LYS B N 1
ATOM 1468 C CA . LYS B 1 20 ? -3.824 28.766 15.125 1 94.81 20 LYS B CA 1
ATOM 1469 C C . LYS B 1 20 ? -3.229 27.5 14.5 1 94.81 20 LYS B C 1
ATOM 1471 O O . LYS B 1 20 ? -2.008 27.391 14.367 1 94.81 20 LYS B O 1
ATOM 1476 N N . THR B 1 21 ? -4.125 26.656 13.992 1 96.44 21 THR B N 1
ATOM 1477 C CA . THR B 1 21 ? -3.58 25.453 13.375 1 96.44 21 THR B CA 1
ATOM 1478 C C . THR B 1 21 ? -3.781 25.484 11.859 1 96.44 21 THR B C 1
ATOM 1480 O O . THR B 1 21 ? -3.24 24.641 11.141 1 96.44 21 THR B O 1
ATOM 1483 N N . LYS B 1 22 ? -4.508 26.406 11.398 1 98.12 22 LYS B N 1
ATOM 1484 C CA . LYS B 1 22 ? -4.84 26.469 9.977 1 98.12 22 LYS B CA 1
ATOM 1485 C C . LYS B 1 22 ? -3.695 27.078 9.172 1 98.12 22 LYS B C 1
ATOM 1487 O O . LYS B 1 22 ? -3.199 28.156 9.508 1 98.12 22 LYS B O 1
ATOM 1492 N N . LEU B 1 23 ? -3.279 26.391 8.156 1 98.69 23 LEU B N 1
ATOM 1493 C CA . LEU B 1 23 ? -2.273 26.922 7.238 1 98.69 23 LEU B CA 1
ATOM 1494 C C . LEU B 1 23 ? -2.906 27.859 6.219 1 98.69 23 LEU B C 1
ATOM 1496 O O . LEU B 1 23 ? -3.934 27.531 5.621 1 98.69 23 LEU B O 1
ATOM 1500 N N . VAL B 1 24 ? -2.25 29.016 6.055 1 98.25 24 VAL B N 1
ATOM 1501 C CA . VAL B 1 24 ? -2.764 30.016 5.117 1 98.25 24 VAL B CA 1
ATOM 1502 C C . VAL B 1 24 ? -1.734 30.266 4.02 1 98.25 24 VAL B C 1
ATOM 1504 O O . VAL B 1 24 ? -0.622 30.719 4.293 1 98.25 24 VAL B O 1
ATOM 1507 N N . GLY B 1 25 ? -2.133 29.953 2.777 1 97.81 25 GLY B N 1
ATOM 1508 C CA . GLY B 1 25 ? -1.241 30.125 1.64 1 97.81 25 GLY B CA 1
ATOM 1509 C C . GLY B 1 25 ? -0.881 28.812 0.971 1 97.81 25 GLY B C 1
ATOM 1510 O O . GLY B 1 25 ? -0.707 27.797 1.645 1 97.81 25 GLY B O 1
ATOM 1511 N N . LYS B 1 26 ? -0.699 28.891 -0.285 1 98.19 26 LYS B N 1
ATOM 1512 C CA . LYS B 1 26 ? -0.472 27.703 -1.115 1 98.19 26 LYS B CA 1
ATOM 1513 C C . LYS B 1 26 ? 0.794 26.969 -0.687 1 98.19 26 LYS B C 1
ATOM 1515 O O . LYS B 1 26 ? 0.866 25.75 -0.783 1 98.19 26 LYS B O 1
ATOM 1520 N N . PHE B 1 27 ? 1.829 27.656 -0.202 1 98.5 27 PHE B N 1
ATOM 1521 C CA . PHE B 1 27 ? 3.113 27.062 0.131 1 98.5 27 PHE B CA 1
ATOM 1522 C C . PHE B 1 27 ? 3.434 27.25 1.609 1 98.5 27 PHE B C 1
ATOM 1524 O O . PHE B 1 27 ? 4.605 27.312 1.993 1 98.5 27 PHE B O 1
ATOM 1531 N N . ALA B 1 28 ? 2.346 27.312 2.422 1 98.69 28 ALA B N 1
ATOM 1532 C CA . ALA B 1 28 ? 2.506 27.562 3.854 1 98.69 28 ALA B CA 1
ATOM 1533 C C . ALA B 1 28 ? 3.125 26.344 4.547 1 98.69 28 ALA B C 1
ATOM 1535 O O . ALA B 1 28 ? 3.781 26.484 5.582 1 98.69 28 ALA B O 1
ATOM 1536 N N . LEU B 1 29 ? 2.887 25.141 4.047 1 98.56 29 LEU B N 1
ATOM 1537 C CA . LEU B 1 29 ? 3.527 23.922 4.527 1 98.56 29 LEU B CA 1
ATOM 1538 C C . LEU B 1 29 ? 4.855 23.688 3.814 1 98.56 29 LEU B C 1
ATOM 1540 O O . LEU B 1 29 ? 4.883 23.469 2.604 1 98.56 29 LEU B O 1
ATOM 1544 N N . PRO B 1 30 ? 5.941 23.734 4.57 1 98.06 30 PRO B N 1
ATOM 1545 C CA . PRO B 1 30 ? 7.242 23.641 3.91 1 98.06 30 PRO B CA 1
ATOM 1546 C C . PRO B 1 30 ? 7.355 22.422 3.002 1 98.06 30 PRO B C 1
ATOM 1548 O O . PRO B 1 30 ? 7.098 21.297 3.439 1 98.06 30 PRO B O 1
ATOM 1551 N N . LYS B 1 31 ? 7.73 22.594 1.772 1 97.5 31 LYS B N 1
ATOM 1552 C CA . LYS B 1 31 ? 8.031 21.609 0.747 1 97.5 31 LYS B CA 1
ATOM 1553 C C . LYS B 1 31 ? 6.754 21.078 0.104 1 97.5 31 LYS B C 1
ATOM 1555 O O . LYS B 1 31 ? 6.812 20.281 -0.837 1 97.5 31 LYS B O 1
ATOM 1560 N N . TRP B 1 32 ? 5.598 21.516 0.589 1 98.62 32 TRP B N 1
ATOM 1561 C CA . TRP B 1 32 ? 4.328 21 0.081 1 98.62 32 TRP B CA 1
ATOM 1562 C C . TRP B 1 32 ? 3.498 22.125 -0.528 1 98.62 32 TRP B C 1
ATOM 1564 O O . TRP B 1 32 ? 3.566 23.281 -0.076 1 98.62 32 TRP B O 1
ATOM 1574 N N . GLU B 1 33 ? 2.762 21.734 -1.522 1 98.81 33 GLU B N 1
ATOM 1575 C CA . GLU B 1 33 ? 1.664 22.562 -2.01 1 98.81 33 GLU B CA 1
ATOM 1576 C C . GLU B 1 33 ? 0.344 22.172 -1.349 1 98.81 33 GLU B C 1
ATOM 1578 O O . GLU B 1 33 ? 0.025 20.984 -1.235 1 98.81 33 GLU B O 1
ATOM 1583 N N . ILE B 1 34 ? -0.423 23.219 -0.867 1 98.56 34 ILE B N 1
ATOM 1584 C CA . ILE B 1 34 ? -1.667 22.875 -0.184 1 98.56 34 ILE B CA 1
ATOM 1585 C C . ILE B 1 34 ? -2.85 23.484 -0.93 1 98.56 34 ILE B C 1
ATOM 1587 O O . ILE B 1 34 ? -2.709 24.531 -1.587 1 98.56 34 ILE B O 1
ATOM 1591 N N . ASN B 1 35 ? -3.893 22.828 -0.937 1 98.75 35 ASN B N 1
ATOM 1592 C CA . ASN B 1 35 ? -5.199 23.297 -1.397 1 98.75 35 ASN B CA 1
ATOM 1593 C C . ASN B 1 35 ? -6.289 23.016 -0.367 1 98.75 35 ASN B C 1
ATOM 1595 O O . ASN B 1 35 ? -6.379 21.906 0.156 1 98.75 35 ASN B O 1
ATOM 1599 N N . GLY B 1 36 ? -7.02 24.062 -0.041 1 98.31 36 GLY B N 1
ATOM 1600 C CA . GLY B 1 36 ? -8.109 23.891 0.903 1 98.31 36 GLY B CA 1
ATOM 1601 C C . GLY B 1 36 ? -7.68 24.047 2.35 1 98.31 36 GLY B C 1
ATOM 1602 O O . GLY B 1 36 ? -6.668 24.688 2.635 1 98.31 36 GLY B O 1
ATOM 1603 N N . LEU B 1 37 ? -8.555 23.594 3.246 1 98.44 37 LEU B N 1
ATOM 1604 C CA . LEU B 1 37 ? -8.312 23.719 4.68 1 98.44 37 LEU B CA 1
ATOM 1605 C C . LEU B 1 37 ? -7.363 22.625 5.16 1 98.44 37 LEU B C 1
ATOM 1607 O O . LEU B 1 37 ? -7.77 21.469 5.328 1 98.44 37 LEU B O 1
ATOM 1611 N N . VAL B 1 38 ? -6.133 23.016 5.379 1 98.75 38 VAL B N 1
ATOM 1612 C CA . VAL B 1 38 ? -5.113 22.125 5.926 1 98.75 38 VAL B CA 1
ATOM 1613 C C . VAL B 1 38 ? -4.633 22.656 7.273 1 98.75 38 VAL B C 1
ATOM 1615 O O . VAL B 1 38 ? -4.32 23.844 7.402 1 98.75 38 VAL B O 1
ATOM 1618 N N . GLU B 1 39 ? -4.645 21.797 8.25 1 98.19 39 GLU B N 1
ATOM 1619 C CA . GLU B 1 39 ? -4.191 22.203 9.586 1 98.19 39 GLU B CA 1
ATOM 1620 C C . GLU B 1 39 ? -2.859 21.547 9.93 1 98.19 39 GLU B C 1
ATOM 1622 O O . GLU B 1 39 ? -2.635 20.375 9.609 1 98.19 39 GLU B O 1
ATOM 1627 N N . TYR B 1 40 ? -2.012 22.297 10.469 1 98.12 40 TYR B N 1
ATOM 1628 C CA . TYR B 1 40 ? -0.766 21.844 11.07 1 98.12 40 TYR B CA 1
ATOM 1629 C C . TYR B 1 40 ? -0.944 21.578 12.562 1 98.12 40 TYR B C 1
ATOM 1631 O O . TYR B 1 40 ? -1.159 22.516 13.336 1 98.12 40 TYR B O 1
ATOM 1639 N N . VAL B 1 41 ? -0.83 20.312 12.992 1 96 41 VAL B N 1
ATOM 1640 C CA . VAL B 1 41 ? -1.258 19.984 14.344 1 96 41 VAL B CA 1
ATOM 1641 C C . VAL B 1 41 ? -0.121 19.297 15.094 1 96 41 VAL B C 1
ATOM 1643 O O . VAL B 1 41 ? 0.817 18.781 14.477 1 96 41 VAL B O 1
ATOM 1646 N N . SER B 1 42 ? -0.211 19.391 16.438 1 94.31 42 SER B N 1
ATOM 1647 C CA . SER B 1 42 ? 0.65 18.609 17.312 1 94.31 42 SER B CA 1
ATOM 1648 C C . SER B 1 42 ? -0.069 17.375 17.844 1 94.31 42 SER B C 1
ATOM 1650 O O . SER B 1 42 ? -1.253 17.438 18.188 1 94.31 42 SER B O 1
ATOM 1652 N N . GLY B 1 43 ? 0.702 16.312 17.891 1 91.06 43 GLY B N 1
ATOM 1653 C CA . GLY B 1 43 ? 0.133 15.086 18.406 1 91.06 43 GLY B CA 1
ATOM 1654 C C . GLY B 1 43 ? -0.245 15.172 19.875 1 91.06 43 GLY B C 1
ATOM 1655 O O . GLY B 1 43 ? 0.133 16.125 20.562 1 91.06 43 GLY B O 1
ATOM 1656 N N . GLY B 1 44 ? -0.963 14.086 20.312 1 88.25 44 GLY B N 1
ATOM 1657 C CA . GLY B 1 44 ? -1.336 14 21.719 1 88.25 44 GLY B CA 1
ATOM 1658 C C . GLY B 1 44 ? -2.781 14.383 21.969 1 88.25 44 GLY B C 1
ATOM 1659 O O . GLY B 1 44 ? -3.594 14.422 21.047 1 88.25 44 GLY B O 1
ATOM 1660 N N . PRO B 1 45 ? -3.102 14.523 23.234 1 88.12 45 PRO B N 1
ATOM 1661 C CA . PRO B 1 45 ? -4.469 14.898 23.609 1 88.12 45 PRO B CA 1
ATOM 1662 C C . PRO B 1 45 ? -4.895 16.234 23 1 88.12 45 PRO B C 1
ATOM 1664 O O . PRO B 1 45 ? -4.098 17.188 22.969 1 88.12 45 PRO B O 1
ATOM 1667 N N . GLN B 1 46 ? -6.055 16.234 22.438 1 86.5 46 GLN B N 1
ATOM 1668 C CA . GLN B 1 46 ? -6.633 17.438 21.859 1 86.5 46 GLN B CA 1
ATOM 1669 C C . GLN B 1 46 ? -7.766 17.984 22.734 1 86.5 46 GLN B C 1
ATOM 1671 O O . GLN B 1 46 ? -8.328 17.266 23.547 1 86.5 46 GLN B O 1
ATOM 1676 N N . PRO B 1 47 ? -7.992 19.312 22.422 1 80.56 47 PRO B N 1
ATOM 1677 C CA . PRO B 1 47 ? -9.203 19.828 23.078 1 80.56 47 PRO B CA 1
ATOM 1678 C C . PRO B 1 47 ? -10.445 19 22.75 1 80.56 47 PRO B C 1
ATOM 1680 O O . PRO B 1 47 ? -10.602 18.531 21.609 1 80.56 47 PRO B O 1
ATOM 1683 N N . GLY B 1 48 ? -11.273 18.641 23.734 1 79.12 48 GLY B N 1
ATOM 1684 C CA . GLY B 1 48 ? -12.492 17.875 23.516 1 79.12 48 GLY B CA 1
ATOM 1685 C C . GLY B 1 48 ? -12.312 16.391 23.75 1 79.12 48 GLY B C 1
ATOM 1686 O O . GLY B 1 48 ? -13.242 15.609 23.516 1 79.12 48 GLY B O 1
ATOM 1687 N N . GLY B 1 49 ? -11.109 16.016 24.062 1 77.75 49 GLY B N 1
ATOM 1688 C CA . GLY B 1 49 ? -10.914 14.633 24.484 1 77.75 49 GLY B CA 1
ATOM 1689 C C . GLY B 1 49 ? -10.406 13.734 23.375 1 77.75 49 GLY B C 1
ATOM 1690 O O . GLY B 1 49 ? -10.344 12.516 23.547 1 77.75 49 GLY B O 1
ATOM 1691 N N . MET B 1 50 ? -10.086 14.398 22.297 1 79.12 50 MET B N 1
ATOM 1692 C CA . MET B 1 50 ? -9.562 13.578 21.219 1 79.12 50 MET B CA 1
ATOM 1693 C C . MET B 1 50 ? -8.047 13.414 21.344 1 79.12 50 MET B C 1
ATOM 1695 O O . MET B 1 50 ? -7.395 14.156 22.078 1 79.12 50 MET B O 1
ATOM 1699 N N . PHE B 1 51 ? -7.566 12.297 20.812 1 86.44 51 PHE B N 1
ATOM 1700 C CA . PHE B 1 51 ? -6.129 12.07 20.766 1 86.44 51 PHE B CA 1
ATOM 1701 C C . PHE B 1 51 ? -5.645 11.961 19.328 1 86.44 51 PHE B C 1
ATOM 1703 O O . PHE B 1 51 ? -6.195 11.195 18.531 1 86.44 51 PHE B O 1
ATOM 1710 N N . PHE B 1 52 ? -4.699 12.711 18.953 1 87.19 52 PHE B N 1
ATOM 1711 C CA . PHE B 1 52 ? -4.09 12.648 17.625 1 87.19 52 PHE B CA 1
ATOM 1712 C C . PHE B 1 52 ? -2.797 11.844 17.672 1 87.19 52 PHE B C 1
ATOM 1714 O O . PHE B 1 52 ? -1.8 12.289 18.234 1 87.19 52 PHE B O 1
ATOM 1721 N N . PRO B 1 53 ? -2.859 10.727 17.062 1 87.56 53 PRO B N 1
ATOM 1722 C CA . PRO B 1 53 ? -1.612 9.961 16.969 1 87.56 53 PRO B CA 1
ATOM 1723 C C . PRO B 1 53 ? -0.673 10.492 15.898 1 87.56 53 PRO B C 1
ATOM 1725 O O . PRO B 1 53 ? -1.116 10.805 14.789 1 87.56 53 PRO B O 1
ATOM 1728 N N . VAL B 1 54 ? 0.515 10.719 16.312 1 88.31 54 VAL B N 1
ATOM 1729 C CA . VAL B 1 54 ? 1.557 11.117 15.375 1 88.31 54 VAL B CA 1
ATOM 1730 C C . VAL B 1 54 ? 2.568 9.984 15.211 1 88.31 54 VAL B C 1
ATOM 1732 O O . VAL B 1 54 ? 3.164 9.531 16.188 1 88.31 54 VAL B O 1
ATOM 1735 N N . THR B 1 55 ? 2.707 9.562 14.023 1 85.81 55 THR B N 1
ATOM 1736 C CA . THR B 1 55 ? 3.516 8.383 13.711 1 85.81 55 THR B CA 1
ATOM 1737 C C . THR B 1 55 ? 4.992 8.656 13.977 1 85.81 55 THR B C 1
ATOM 1739 O O . THR B 1 55 ? 5.715 7.781 14.453 1 85.81 55 THR B O 1
ATOM 1742 N N . HIS B 1 56 ? 5.473 9.781 13.641 1 87.5 56 HIS B N 1
ATOM 1743 C CA . HIS B 1 56 ? 6.863 10.164 13.844 1 87.5 56 HIS B CA 1
ATOM 1744 C C . HIS B 1 56 ? 6.977 11.625 14.266 1 87.5 56 HIS B C 1
ATOM 1746 O O . HIS B 1 56 ? 6.422 12.508 13.609 1 87.5 56 HIS B O 1
ATOM 1752 N N . GLY B 1 57 ? 7.742 11.828 15.383 1 90.81 57 GLY B N 1
ATOM 1753 C CA . GLY B 1 57 ? 7.914 13.188 15.875 1 90.81 57 GLY B CA 1
ATOM 1754 C C . GLY B 1 57 ? 6.695 13.719 16.594 1 90.81 57 GLY B C 1
ATOM 1755 O O . GLY B 1 57 ? 6.047 12.992 17.359 1 90.81 57 GLY B O 1
ATOM 1756 N N . ILE B 1 58 ? 6.477 15.07 16.328 1 93.81 58 ILE B N 1
ATOM 1757 C CA . ILE B 1 58 ? 5.477 15.773 17.109 1 93.81 58 ILE B CA 1
ATOM 1758 C C . ILE B 1 58 ? 4.332 16.234 16.219 1 93.81 58 ILE B C 1
ATOM 1760 O O . ILE B 1 58 ? 3.186 16.328 16.656 1 93.81 58 ILE B O 1
ATOM 1764 N N . HIS B 1 59 ? 4.629 16.453 14.953 1 96.06 59 HIS B N 1
ATOM 1765 C CA . HIS B 1 59 ? 3.664 17.172 14.141 1 96.06 59 HIS B CA 1
ATOM 1766 C C . HIS B 1 59 ? 3.094 16.297 13.039 1 96.06 59 HIS B C 1
ATOM 1768 O O . HIS B 1 59 ? 3.75 15.352 12.594 1 96.06 59 HIS B O 1
ATOM 1774 N N . ALA B 1 60 ? 1.905 16.641 12.664 1 96.19 60 ALA B N 1
ATOM 1775 C CA . ALA B 1 60 ? 1.162 16.031 11.562 1 96.19 60 ALA B CA 1
ATOM 1776 C C . ALA B 1 60 ? 0.29 17.047 10.852 1 96.19 60 ALA B C 1
ATOM 1778 O O . ALA B 1 60 ? 0.217 18.219 11.266 1 96.19 60 ALA B O 1
ATOM 1779 N N . VAL B 1 61 ? -0.281 16.609 9.758 1 98.06 61 VAL B N 1
ATOM 1780 C CA . VAL B 1 61 ? -1.189 17.5 9.039 1 98.06 61 VAL B CA 1
ATOM 1781 C C . VAL B 1 61 ? -2.572 16.844 8.945 1 98.06 61 VAL B C 1
ATOM 1783 O O . VAL B 1 61 ? -2.688 15.641 8.742 1 98.06 61 VAL B O 1
ATOM 1786 N N . ARG B 1 62 ? -3.553 17.672 9.125 1 97.12 62 ARG B N 1
ATOM 1787 C CA . ARG B 1 62 ? -4.941 17.234 9 1 97.12 62 ARG B CA 1
ATOM 1788 C C . ARG B 1 62 ? -5.602 17.875 7.785 1 97.12 62 ARG B C 1
ATOM 1790 O O . ARG B 1 62 ? -5.477 19.078 7.559 1 97.12 62 ARG B O 1
ATOM 1797 N N . LEU B 1 63 ? -6.262 17 6.977 1 98.12 63 LEU B N 1
ATOM 1798 C CA . LEU B 1 63 ? -6.895 17.469 5.746 1 98.12 63 LEU B CA 1
ATOM 1799 C C . LEU B 1 63 ? -8.391 17.672 5.949 1 98.12 63 LEU B C 1
ATOM 1801 O O . LEU B 1 63 ? -9.133 16.703 6.148 1 98.12 63 LEU B O 1
ATOM 1805 N N . GLY B 1 64 ? -8.789 18.922 5.883 1 97.31 64 GLY B N 1
ATOM 1806 C CA . GLY B 1 64 ? -10.219 19.203 5.957 1 97.31 64 GLY B CA 1
ATOM 1807 C C . GLY B 1 64 ? -10.977 18.812 4.707 1 97.31 64 GLY B C 1
ATOM 1808 O O . GLY B 1 64 ? -10.445 18.078 3.859 1 97.31 64 GLY B O 1
ATOM 1809 N N . ASN B 1 65 ? -12.219 19.281 4.637 1 97.31 65 ASN B N 1
ATOM 1810 C CA . ASN B 1 65 ? -13.086 18.953 3.508 1 97.31 65 ASN B CA 1
ATOM 1811 C C . ASN B 1 65 ? -12.445 19.359 2.182 1 97.31 65 ASN B C 1
ATOM 1813 O O . ASN B 1 65 ? -12.047 20.5 2 1 97.31 65 ASN B O 1
ATOM 1817 N N . GLU B 1 66 ? -12.336 18.391 1.282 1 97.88 66 GLU B N 1
ATOM 1818 C CA . GLU B 1 66 ? -11.859 18.609 -0.08 1 97.88 66 GLU B CA 1
ATOM 1819 C C . GLU B 1 66 ? -10.445 19.188 -0.086 1 97.88 66 GLU B C 1
ATOM 1821 O O . GLU B 1 66 ? -10.023 19.781 -1.075 1 97.88 66 GLU B O 1
ATOM 1826 N N . ALA B 1 67 ? -9.688 19.062 1.034 1 98.69 67 ALA B N 1
ATOM 1827 C CA . ALA B 1 67 ? -8.336 19.609 1.124 1 98.69 67 ALA B CA 1
ATOM 1828 C C . ALA B 1 67 ? -7.305 18.594 0.629 1 98.69 67 ALA B C 1
ATOM 1830 O O . ALA B 1 67 ? -7.555 17.391 0.636 1 98.69 67 ALA B O 1
ATOM 1831 N N . SER B 1 68 ? -6.137 19.125 0.194 1 98.88 68 SER B N 1
ATOM 1832 C CA . SER B 1 68 ? -5.082 18.25 -0.311 1 98.88 68 SER B CA 1
ATOM 1833 C C . SER B 1 68 ? -3.701 18.859 -0.076 1 98.88 68 SER B C 1
ATOM 1835 O O . SER B 1 68 ? -3.574 20.062 0.12 1 98.88 68 SER B O 1
ATOM 1837 N N . ILE B 1 69 ? -2.709 18 -0.035 1 98.94 69 ILE B N 1
ATOM 1838 C CA . ILE B 1 69 ? -1.301 18.391 -0.104 1 98.94 69 ILE B CA 1
ATOM 1839 C C . ILE B 1 69 ? -0.61 17.594 -1.216 1 98.94 69 ILE B C 1
ATOM 1841 O O . ILE B 1 69 ? -1.011 16.469 -1.532 1 98.94 69 ILE B O 1
ATOM 1845 N N . SER B 1 70 ? 0.412 18.203 -1.853 1 98.88 70 SER B N 1
ATOM 1846 C CA . SER B 1 70 ? 1.084 17.516 -2.953 1 98.88 70 SER B CA 1
ATOM 1847 C C . SER B 1 70 ? 2.539 17.953 -3.072 1 98.88 70 SER B C 1
ATOM 1849 O O . SER B 1 70 ? 2.912 19.016 -2.572 1 98.88 70 SER B O 1
ATOM 1851 N N . GLN B 1 71 ? 3.314 17.125 -3.596 1 98.19 71 GLN B N 1
ATOM 1852 C CA . GLN B 1 71 ? 4.691 17.406 -3.99 1 98.19 71 GLN B CA 1
ATOM 1853 C C . GLN B 1 71 ? 4.992 16.844 -5.371 1 98.19 71 GLN B C 1
ATOM 1855 O O . GLN B 1 71 ? 4.484 15.781 -5.738 1 98.19 71 GLN B O 1
ATOM 1860 N N . THR B 1 72 ? 5.73 17.609 -6.133 1 98.25 72 THR B N 1
ATOM 1861 C CA . THR B 1 72 ? 6.289 17.109 -7.383 1 98.25 72 THR B CA 1
ATOM 1862 C C . THR B 1 72 ? 7.699 16.562 -7.164 1 98.25 72 THR B C 1
ATOM 1864 O O . THR B 1 72 ? 8.562 17.266 -6.633 1 98.25 72 THR B O 1
ATOM 1867 N N . ILE B 1 73 ? 7.91 15.336 -7.562 1 97.44 73 ILE B N 1
ATOM 1868 C CA . ILE B 1 73 ? 9.18 14.703 -7.242 1 97.44 73 ILE B CA 1
ATOM 1869 C C . ILE B 1 73 ? 9.797 14.102 -8.508 1 97.44 73 ILE B C 1
ATOM 1871 O O . ILE B 1 73 ? 9.086 13.789 -9.461 1 97.44 73 ILE B O 1
ATOM 1875 N N . LYS B 1 74 ? 11.078 13.969 -8.477 1 97.5 74 LYS B N 1
ATOM 1876 C CA . LYS B 1 74 ? 11.797 13.266 -9.539 1 97.5 74 LYS B CA 1
ATOM 1877 C C . LYS B 1 74 ? 11.836 11.766 -9.281 1 97.5 74 LYS B C 1
ATOM 1879 O O . LYS B 1 74 ? 12.117 11.328 -8.164 1 97.5 74 LYS B O 1
ATOM 1884 N N . VAL B 1 75 ? 11.477 10.969 -10.32 1 96.75 75 VAL B N 1
ATOM 1885 C CA . VAL B 1 75 ? 11.484 9.508 -10.266 1 96.75 75 VAL B CA 1
ATOM 1886 C C . VAL B 1 75 ? 12.039 8.945 -11.578 1 96.75 75 VAL B C 1
ATOM 1888 O O . VAL B 1 75 ? 12.461 9.703 -12.453 1 96.75 75 VAL B O 1
ATOM 1891 N N . LYS B 1 76 ? 12.219 7.625 -11.594 1 95.5 76 LYS B N 1
ATOM 1892 C CA . LYS B 1 76 ? 12.633 6.949 -12.828 1 95.5 76 LYS B CA 1
ATOM 1893 C C . LYS B 1 76 ? 11.43 6.371 -13.562 1 95.5 76 LYS B C 1
ATOM 1895 O O . LYS B 1 76 ? 10.672 5.574 -13.008 1 95.5 76 LYS B O 1
ATOM 1900 N N . GLN B 1 77 ? 11.266 6.848 -14.797 1 95.5 77 GLN B N 1
ATOM 1901 C CA . GLN B 1 77 ? 10.164 6.348 -15.609 1 95.5 77 GLN B CA 1
ATOM 1902 C C . GLN B 1 77 ? 10.18 4.824 -15.68 1 95.5 77 GLN B C 1
ATOM 1904 O O . GLN B 1 77 ? 11.227 4.223 -15.914 1 95.5 77 GLN B O 1
ATOM 1909 N N . GLY B 1 78 ? 9.031 4.23 -15.438 1 90 78 GLY B N 1
ATOM 1910 C CA . GLY B 1 78 ? 8.891 2.787 -15.555 1 90 78 GLY B CA 1
ATOM 1911 C C . GLY B 1 78 ? 9.18 2.055 -14.258 1 90 78 GLY B C 1
ATOM 1912 O O . GLY B 1 78 ? 8.875 0.868 -14.125 1 90 78 GLY B O 1
ATOM 1913 N N . GLN B 1 79 ? 9.758 2.783 -13.297 1 91.25 79 GLN B N 1
ATOM 1914 C CA . GLN B 1 79 ? 10.156 2.178 -12.031 1 91.25 79 GLN B CA 1
ATOM 1915 C C . GLN B 1 79 ? 8.969 2.043 -11.086 1 91.25 79 GLN B C 1
ATOM 1917 O O . GLN B 1 79 ? 8.078 2.9 -11.07 1 91.25 79 GLN B O 1
ATOM 1922 N N . LEU B 1 80 ? 8.914 0.92 -10.32 1 90.81 80 LEU B N 1
ATOM 1923 C CA . LEU B 1 80 ? 7.891 0.682 -9.312 1 90.81 80 LEU B CA 1
ATOM 1924 C C . LEU B 1 80 ? 8.266 1.339 -7.988 1 90.81 80 LEU B C 1
ATOM 1926 O O 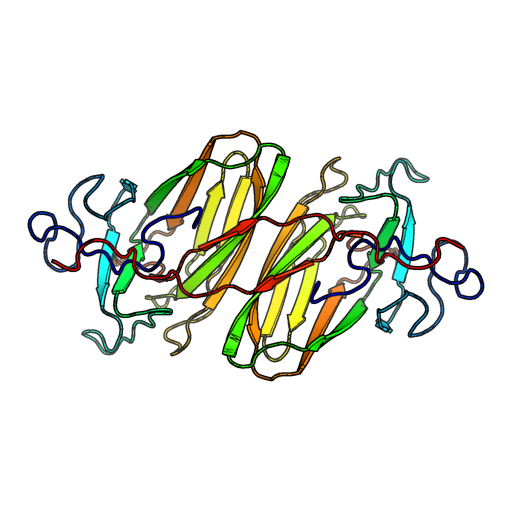. LEU B 1 80 ? 9.422 1.273 -7.566 1 90.81 80 LEU B O 1
ATOM 1930 N N . TYR B 1 81 ? 7.34 2.006 -7.434 1 93.25 81 TYR B N 1
ATOM 1931 C CA . TYR B 1 81 ? 7.504 2.664 -6.141 1 93.25 81 TYR B CA 1
ATOM 1932 C C . TYR B 1 81 ? 6.383 2.271 -5.184 1 93.25 81 TYR B C 1
ATOM 1934 O O . TYR B 1 81 ? 5.293 1.895 -5.617 1 93.25 81 TYR B O 1
ATOM 1942 N N . ALA B 1 82 ? 6.676 2.326 -3.922 1 93.62 82 ALA B N 1
ATOM 1943 C CA . ALA B 1 82 ? 5.641 2.34 -2.891 1 93.62 82 ALA B CA 1
ATOM 1944 C C . ALA B 1 82 ? 5.777 3.562 -1.988 1 93.62 82 ALA B C 1
ATOM 1946 O O . ALA B 1 82 ? 6.895 3.965 -1.646 1 93.62 82 ALA B O 1
ATOM 1947 N N . LEU B 1 83 ? 4.723 4.113 -1.7 1 95.38 83 LEU B N 1
ATOM 1948 C CA . LEU B 1 83 ? 4.719 5.102 -0.627 1 95.38 83 LEU B CA 1
ATOM 1949 C C . LEU B 1 83 ? 4.117 4.52 0.647 1 95.38 83 LEU B C 1
ATOM 1951 O O . LEU B 1 83 ? 3.316 3.582 0.588 1 95.38 83 LEU B O 1
ATOM 1955 N N . ILE B 1 84 ? 4.539 4.969 1.784 1 93.69 84 ILE B N 1
ATOM 1956 C CA . ILE B 1 84 ? 4.004 4.582 3.086 1 93.69 84 ILE B CA 1
ATOM 1957 C C . ILE B 1 84 ? 3.688 5.832 3.904 1 93.69 84 ILE B C 1
ATOM 1959 O O . ILE B 1 84 ? 4.34 6.867 3.746 1 93.69 84 ILE B O 1
ATOM 1963 N N . LEU B 1 85 ? 2.689 5.723 4.75 1 94.12 85 LEU B N 1
ATOM 1964 C CA . LEU B 1 85 ? 2.375 6.832 5.641 1 94.12 85 LEU B CA 1
ATOM 1965 C C . LEU B 1 85 ? 1.586 6.348 6.855 1 94.12 85 LEU B C 1
ATOM 1967 O O . LEU B 1 85 ? 0.986 5.273 6.824 1 94.12 85 LEU B O 1
ATOM 1971 N N . GLY B 1 86 ? 1.682 7.145 7.863 1 91.69 86 GLY B N 1
ATOM 1972 C CA . GLY B 1 86 ? 0.709 7.055 8.938 1 91.69 86 GLY B CA 1
ATOM 1973 C C . GLY B 1 86 ? -0.531 7.895 8.695 1 91.69 86 GLY B C 1
ATOM 1974 O O . GLY B 1 86 ? -0.44 9.008 8.18 1 91.69 86 GLY B O 1
ATOM 1975 N N . ALA B 1 87 ? -1.666 7.273 9.055 1 93.06 87 ALA B N 1
ATOM 1976 C CA . ALA B 1 87 ? -2.916 8.008 8.898 1 93.06 87 ALA B CA 1
ATOM 1977 C C . ALA B 1 87 ? -3.92 7.629 9.984 1 93.06 87 ALA B C 1
ATOM 1979 O O . ALA B 1 87 ? -3.893 6.508 10.492 1 93.06 87 ALA B O 1
ATOM 1980 N N . SER B 1 88 ? -4.754 8.609 10.336 1 91.31 88 SER B N 1
ATOM 1981 C CA . SER B 1 88 ? -5.809 8.344 11.305 1 91.31 88 SER B CA 1
ATOM 1982 C C . SER B 1 88 ? -7.051 9.18 11.008 1 91.31 88 SER B C 1
ATOM 1984 O O . SER B 1 88 ? -6.957 10.273 10.461 1 91.31 88 SER B O 1
ATOM 1986 N N . ARG B 1 89 ? -8.117 8.578 11.43 1 90.38 89 ARG B N 1
ATOM 1987 C CA . ARG B 1 89 ? -9.352 9.359 11.445 1 90.38 89 ARG B CA 1
ATOM 1988 C C . ARG B 1 89 ? -9.344 10.367 12.586 1 90.38 89 ARG B C 1
ATOM 1990 O O . ARG B 1 89 ? -8.82 10.086 13.664 1 90.38 89 ARG B O 1
ATOM 1997 N N . THR B 1 90 ? -9.953 11.477 12.312 1 88.94 90 THR B N 1
ATOM 1998 C CA . THR B 1 90 ? -10.039 12.469 13.383 1 88.94 90 THR B CA 1
ATOM 1999 C C . THR B 1 90 ? -11.492 12.758 13.734 1 88.94 90 THR B C 1
ATOM 2001 O O . THR B 1 90 ? -11.773 13.469 14.695 1 88.94 90 THR B O 1
ATOM 2004 N N . CYS B 1 91 ? -12.383 12.164 12.969 1 83.81 91 CYS B N 1
ATOM 2005 C CA . CYS B 1 91 ? -13.805 12.305 13.242 1 83.81 91 CYS B CA 1
ATOM 2006 C C . CYS B 1 91 ? -14.508 10.953 13.227 1 83.81 91 CYS B C 1
ATOM 2008 O O . CYS B 1 91 ? -13.961 9.977 12.711 1 83.81 91 CYS B O 1
ATOM 2010 N N . ALA B 1 92 ? -15.641 10.945 13.766 1 78.38 92 ALA B N 1
ATOM 2011 C CA . ALA B 1 92 ? -16.375 9.695 13.961 1 78.38 92 ALA B CA 1
ATOM 2012 C C . ALA B 1 92 ? -16.812 9.094 12.633 1 78.38 92 ALA B C 1
ATOM 2014 O O . ALA B 1 92 ? -16.922 7.871 12.5 1 78.38 92 ALA B O 1
ATOM 2015 N N . GLN B 1 93 ? -16.953 9.852 11.719 1 81.88 93 GLN B N 1
ATOM 2016 C CA . GLN B 1 93 ? -17.453 9.375 10.438 1 81.88 93 GLN B CA 1
ATOM 2017 C C . GLN B 1 93 ? -16.359 8.648 9.656 1 81.88 93 GLN B C 1
ATOM 2019 O O . GLN B 1 93 ? -15.172 8.797 9.961 1 81.88 93 GLN B O 1
ATOM 2024 N N . ASP B 1 94 ? -16.844 7.871 8.766 1 86.25 94 ASP B N 1
ATOM 2025 C CA . ASP B 1 94 ? -15.898 7.195 7.883 1 86.25 94 ASP B CA 1
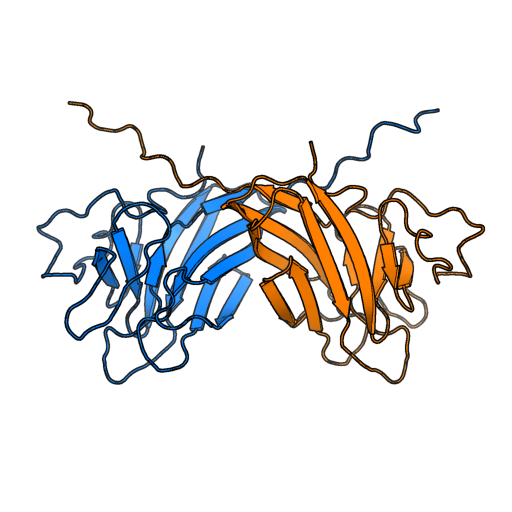ATOM 2026 C C . ASP B 1 94 ? -15.086 8.203 7.074 1 86.25 94 ASP B C 1
ATOM 2028 O O . ASP B 1 94 ? -15.633 9.203 6.586 1 86.25 94 ASP B O 1
ATOM 2032 N N . GLU B 1 95 ? -13.805 7.977 7.129 1 90.5 95 GLU B N 1
ATOM 2033 C CA . GLU B 1 95 ? -12.906 8.828 6.359 1 90.5 95 GLU B CA 1
ATOM 2034 C C . GLU B 1 95 ? -12.164 8.031 5.293 1 90.5 95 GLU B C 1
ATOM 2036 O O . GLU B 1 95 ? -11.867 6.852 5.492 1 90.5 95 GLU B O 1
ATOM 2041 N N . VAL B 1 96 ? -11.969 8.734 4.195 1 93.19 96 VAL B N 1
ATOM 2042 C CA . VAL B 1 96 ? -11.25 8.164 3.059 1 93.19 96 VAL B CA 1
ATOM 2043 C C . VAL B 1 96 ? -10.102 9.086 2.662 1 93.19 96 VAL B C 1
ATOM 2045 O O . VAL B 1 96 ? -10.25 10.312 2.664 1 93.19 96 VAL B O 1
ATOM 2048 N N . LEU B 1 97 ? -8.922 8.484 2.424 1 96.19 97 LEU B N 1
ATOM 2049 C CA . LE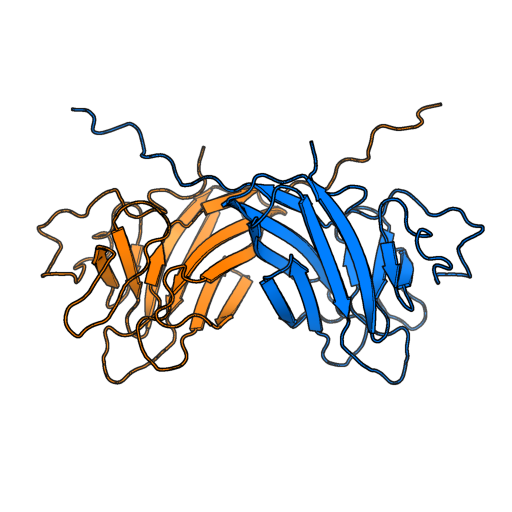U B 1 97 ? -7.797 9.211 1.847 1 96.19 97 LEU B CA 1
ATOM 2050 C C . LEU B 1 97 ? -7.609 8.852 0.377 1 96.19 97 LEU B C 1
ATOM 2052 O O . LEU B 1 97 ? -7.434 7.676 0.04 1 96.19 97 LEU B O 1
ATOM 2056 N N . ARG B 1 98 ? -7.742 9.836 -0.486 1 98.06 98 ARG B N 1
ATOM 2057 C CA . ARG B 1 98 ? -7.449 9.617 -1.899 1 98.06 98 ARG B CA 1
ATOM 2058 C C . ARG B 1 98 ? -5.984 9.914 -2.207 1 98.06 98 ARG B C 1
ATOM 2060 O O . ARG B 1 98 ? -5.496 11.016 -1.927 1 98.06 98 ARG B O 1
ATOM 2067 N N . ILE B 1 99 ? -5.273 8.969 -2.781 1 97.88 99 ILE B N 1
ATOM 2068 C CA . ILE B 1 99 ? -3.877 9.102 -3.188 1 97.88 99 ILE B CA 1
ATOM 2069 C C . ILE B 1 99 ? -3.779 9.086 -4.711 1 97.88 99 ILE B C 1
ATOM 2071 O O . ILE B 1 99 ? -4.414 8.258 -5.371 1 97.88 99 ILE B O 1
ATOM 2075 N N . SER B 1 100 ? -3.008 10.109 -5.203 1 97.69 100 SER B N 1
ATOM 2076 C CA . SER B 1 100 ? -2.908 10.211 -6.656 1 97.69 100 SER B CA 1
ATOM 2077 C C . SER B 1 100 ? -1.462 10.414 -7.098 1 97.69 100 SER B C 1
ATOM 2079 O O . SER B 1 100 ? -0.752 11.258 -6.547 1 97.69 100 SER B O 1
ATOM 2081 N N . VAL B 1 101 ? -1.045 9.586 -7.941 1 96.81 101 VAL B N 1
ATOM 2082 C CA . VAL B 1 101 ? 0.138 9.75 -8.781 1 96.81 101 VAL B CA 1
ATOM 2083 C C . VAL B 1 101 ? -0.235 9.555 -10.25 1 96.81 101 VAL B C 1
ATOM 2085 O O . VAL B 1 101 ? -0.129 8.445 -10.781 1 96.81 101 VAL B O 1
ATOM 2088 N N . PRO B 1 102 ? -0.624 10.641 -10.875 1 94.5 102 PRO B N 1
ATOM 2089 C CA . PRO B 1 102 ? -1.227 10.461 -12.195 1 94.5 102 PRO B CA 1
ATOM 2090 C C . PRO B 1 102 ? -0.356 9.633 -13.133 1 94.5 102 PRO B C 1
ATOM 2092 O O . PRO B 1 102 ? 0.865 9.805 -13.164 1 94.5 102 PRO B O 1
ATOM 2095 N N . PRO B 1 103 ? -1.04 8.758 -13.93 1 92.38 103 PRO B N 1
ATOM 2096 C CA . PRO B 1 103 ? -2.488 8.633 -14.109 1 92.38 103 PRO B CA 1
ATOM 2097 C C . PRO B 1 103 ? -3.145 7.766 -13.039 1 92.38 103 PRO B C 1
ATOM 2099 O O . PRO B 1 103 ? -4.367 7.609 -13.031 1 92.38 103 PRO B O 1
ATOM 2102 N N . GLN B 1 104 ? -2.443 7.215 -12.062 1 90.81 104 GLN B N 1
ATOM 2103 C CA . GLN B 1 104 ? -3.01 6.328 -11.055 1 90.81 104 GLN B CA 1
ATOM 2104 C C . GLN B 1 104 ? -3.621 7.125 -9.906 1 90.81 104 GLN B C 1
ATOM 2106 O O . GLN B 1 104 ? -3.027 8.094 -9.43 1 90.81 104 GLN B O 1
ATOM 2111 N N . THR B 1 105 ? -4.883 6.723 -9.531 1 93.75 105 THR B N 1
ATOM 2112 C CA . THR B 1 105 ? -5.566 7.285 -8.367 1 93.75 105 THR B CA 1
ATOM 2113 C C . THR B 1 105 ? -6.312 6.195 -7.602 1 93.75 105 THR B C 1
ATOM 2115 O O . THR B 1 105 ? -6.816 5.242 -8.203 1 93.75 105 THR B O 1
ATOM 2118 N N . GLY B 1 106 ? -6.301 6.309 -6.277 1 91.44 106 GLY B N 1
ATOM 2119 C CA . GLY B 1 106 ? -6.996 5.324 -5.469 1 91.44 106 GLY B CA 1
ATOM 2120 C C . GLY B 1 106 ? -7.496 5.883 -4.148 1 91.44 106 GLY B C 1
ATOM 2121 O O . GLY B 1 106 ? -6.875 6.773 -3.57 1 91.44 106 GLY B O 1
ATOM 2122 N N . ASP B 1 107 ? -8.625 5.312 -3.691 1 93.25 107 ASP B N 1
ATOM 2123 C CA . ASP B 1 107 ? -9.211 5.664 -2.402 1 93.25 107 ASP B CA 1
ATOM 2124 C C . ASP B 1 107 ? -8.859 4.625 -1.339 1 93.25 107 ASP B C 1
ATOM 2126 O O . ASP B 1 107 ? -9.047 3.424 -1.554 1 93.25 107 ASP B O 1
ATOM 2130 N N . VAL B 1 108 ? -8.352 5.098 -0.239 1 92.19 108 VAL B N 1
ATOM 2131 C CA . VAL B 1 108 ? -8.008 4.223 0.876 1 92.19 108 VAL B CA 1
ATOM 2132 C C . VAL B 1 108 ? -8.898 4.539 2.074 1 92.19 108 VAL B C 1
ATOM 2134 O O . VAL B 1 108 ? -8.789 5.609 2.674 1 92.19 108 VAL B O 1
ATOM 2137 N N . PRO B 1 109 ? -9.773 3.594 2.422 1 89.56 109 PRO B N 1
ATOM 2138 C CA . PRO B 1 109 ? -10.555 3.828 3.637 1 89.56 109 PRO B CA 1
ATOM 2139 C C . PRO B 1 109 ? -9.703 3.801 4.902 1 89.56 109 PRO B C 1
ATOM 2141 O O . PRO B 1 109 ? -8.805 2.961 5.031 1 89.56 109 PRO B O 1
ATOM 2144 N N . LEU B 1 110 ? -9.906 4.727 5.824 1 89.5 110 LEU B N 1
ATOM 2145 C CA . LEU B 1 110 ? -9.219 4.746 7.109 1 89.5 110 LEU B CA 1
ATOM 2146 C C . LEU B 1 110 ? -10.031 4.004 8.172 1 89.5 110 LEU B C 1
ATOM 2148 O O . LEU B 1 110 ? -11.25 4.164 8.25 1 89.5 110 LEU B O 1
ATOM 2152 N N . GLN B 1 111 ? -9.328 3.146 8.906 1 77.5 111 GLN B N 1
ATOM 2153 C CA . GLN B 1 111 ? -10.023 2.264 9.844 1 77.5 111 GLN B CA 1
ATOM 2154 C C . GLN B 1 111 ? -9.961 2.807 11.266 1 77.5 111 GLN B C 1
ATOM 2156 O O . GLN B 1 111 ? -10.93 2.697 12.016 1 77.5 111 GLN B O 1
ATOM 2161 N N . THR B 1 112 ? -8.836 3.229 11.609 1 70.88 112 THR B N 1
ATOM 2162 C CA . THR B 1 112 ? -8.586 3.469 13.023 1 70.88 112 THR B CA 1
ATOM 2163 C C . THR B 1 112 ? -9.031 4.871 13.422 1 70.88 112 THR B C 1
ATOM 2165 O O . THR B 1 112 ? -8.617 5.859 12.805 1 70.88 112 THR B O 1
ATOM 2168 N N . LEU B 1 113 ? -10.047 4.641 14.289 1 59.47 113 LEU B N 1
ATOM 2169 C CA . LEU B 1 113 ? -10.492 5.859 14.961 1 59.47 113 LEU B CA 1
ATOM 2170 C C . LEU B 1 113 ? -9.797 6.023 16.312 1 59.47 113 LEU B C 1
ATOM 2172 O O . LEU B 1 113 ? -9.828 5.113 17.141 1 59.47 113 LEU B O 1
ATOM 2176 N N . TYR B 1 114 ? -9.203 7.051 16.531 1 54.78 114 TYR B N 1
ATOM 2177 C CA . TYR B 1 114 ? -8.734 7.477 17.844 1 54.78 114 TYR B CA 1
ATOM 2178 C C . TYR B 1 114 ? -7.789 6.445 18.438 1 54.78 114 TYR B C 1
ATOM 2180 O O . TYR B 1 114 ? -7.66 6.352 19.672 1 54.78 114 TYR B O 1
ATOM 2188 N N . SER B 1 115 ? -7.359 5.562 17.562 1 58.69 115 SER B N 1
ATOM 2189 C CA . SER B 1 115 ? -6.445 4.617 18.203 1 58.69 115 SER B CA 1
ATOM 2190 C C . SER B 1 115 ? -5.043 5.207 18.328 1 58.69 115 SER B C 1
ATOM 2192 O O . SER B 1 115 ? -4.637 6.035 17.516 1 58.69 115 SER B O 1
ATOM 2194 N N . LEU B 1 116 ? -4.449 4.84 19.438 1 62.91 116 LEU B N 1
ATOM 2195 C CA . LEU B 1 116 ? -3.107 5.262 19.828 1 62.91 116 LEU B CA 1
ATOM 2196 C C . LEU B 1 116 ? -2.119 5.031 18.688 1 62.91 116 LEU B C 1
ATOM 2198 O O . LEU B 1 116 ? -1.168 5.801 18.516 1 62.91 116 LEU B O 1
ATOM 2202 N N . ASN B 1 117 ? -2.355 4.121 17.812 1 70 117 ASN B N 1
ATOM 2203 C CA . ASN B 1 117 ? -1.272 3.838 16.875 1 70 117 ASN B CA 1
ATOM 2204 C C . ASN B 1 117 ? -1.678 4.152 15.438 1 70 117 ASN B C 1
ATOM 2206 O O . ASN B 1 117 ? -0.883 3.979 14.508 1 70 117 ASN B O 1
ATOM 2210 N N . GLY B 1 118 ? -2.684 4.805 15.195 1 80.94 118 GLY B N 1
ATOM 2211 C CA . GLY B 1 118 ? -3.141 5.117 13.852 1 80.94 118 GLY B CA 1
ATOM 2212 C C . GLY B 1 118 ? -3 3.955 12.891 1 80.94 118 GLY B C 1
ATOM 2213 O O . GLY B 1 118 ? -2.732 2.826 13.305 1 80.94 118 GLY B O 1
ATOM 2214 N N . ASP B 1 119 ? -3.254 4.191 11.57 1 86.38 119 ASP B N 1
ATOM 2215 C CA . ASP B 1 119 ? -3.105 3.227 10.484 1 86.38 119 ASP B CA 1
ATOM 2216 C C . ASP B 1 119 ? -1.763 3.398 9.781 1 86.38 119 ASP B C 1
ATOM 2218 O O . ASP B 1 119 ? -1.271 4.52 9.633 1 86.38 119 ASP B O 1
ATOM 2222 N N . VAL B 1 120 ? -1.176 2.281 9.43 1 89.25 120 VAL B N 1
ATOM 2223 C CA . VAL B 1 120 ? -0.087 2.303 8.461 1 89.25 120 VAL B CA 1
ATOM 2224 C C . VAL B 1 120 ? -0.63 1.983 7.07 1 89.25 120 VAL B C 1
ATOM 2226 O O . VAL B 1 120 ? -1.176 0.901 6.844 1 89.25 120 VAL B O 1
ATOM 2229 N N . ILE B 1 121 ? -0.519 2.904 6.176 1 92.44 121 ILE B N 1
ATOM 2230 C CA . ILE B 1 121 ? -1.027 2.771 4.812 1 92.44 121 ILE B CA 1
ATOM 2231 C C . ILE B 1 121 ? 0.14 2.697 3.832 1 92.44 121 ILE B C 1
ATOM 2233 O O . ILE B 1 121 ? 1.116 3.439 3.961 1 92.44 121 ILE B O 1
ATOM 2237 N N . ALA B 1 122 ? 0.084 1.797 2.898 1 94.69 122 ALA B N 1
ATOM 2238 C CA . ALA B 1 122 ? 1.008 1.812 1.768 1 94.69 122 ALA B CA 1
ATOM 2239 C C . ALA B 1 122 ? 0.252 1.792 0.442 1 94.69 122 ALA B C 1
ATOM 2241 O O . ALA B 1 122 ? -0.871 1.287 0.369 1 94.69 122 ALA B O 1
ATOM 2242 N N . TRP B 1 123 ? 0.844 2.338 -0.558 1 94.62 123 TRP B N 1
ATOM 2243 C CA . TRP B 1 123 ? 0.259 2.463 -1.889 1 94.62 123 TRP B CA 1
ATOM 2244 C C . TRP B 1 123 ? 1.333 2.359 -2.967 1 94.62 123 TRP B C 1
ATOM 2246 O O . TRP B 1 123 ? 2.365 3.033 -2.891 1 94.62 123 TRP B O 1
ATOM 2256 N N . GLY B 1 124 ? 1.08 1.459 -3.908 1 93.5 124 GLY B N 1
ATOM 2257 C CA . GLY B 1 124 ? 2.047 1.237 -4.969 1 93.5 124 GLY B CA 1
ATOM 2258 C C . GLY B 1 124 ? 1.69 1.95 -6.262 1 93.5 124 GLY B C 1
ATOM 2259 O O . GLY B 1 124 ? 0.511 2.125 -6.574 1 93.5 124 GLY B O 1
ATOM 2260 N N . PHE B 1 125 ? 2.803 2.338 -6.977 1 92.69 125 PHE B N 1
ATOM 2261 C CA . PHE B 1 125 ? 2.582 2.93 -8.289 1 92.69 125 PHE B CA 1
ATOM 2262 C C . PHE B 1 125 ? 3.791 2.709 -9.195 1 92.69 125 PHE B C 1
ATOM 2264 O O . PHE B 1 125 ? 4.902 2.494 -8.703 1 92.69 125 PHE B O 1
ATOM 2271 N N . LYS B 1 126 ? 3.512 2.744 -10.461 1 89.62 126 LYS B N 1
ATOM 2272 C CA . LYS B 1 126 ? 4.559 2.775 -11.477 1 89.62 126 LYS B CA 1
ATOM 2273 C C . LYS B 1 126 ? 4.715 4.176 -12.062 1 89.62 126 LYS B C 1
ATOM 2275 O O . LYS B 1 126 ? 3.738 4.781 -12.508 1 89.62 126 LYS B O 1
ATOM 2280 N N . ALA B 1 127 ? 5.922 4.695 -12.039 1 94.44 127 ALA B N 1
ATOM 2281 C CA . ALA B 1 127 ? 6.148 6.031 -12.586 1 94.44 127 ALA B CA 1
ATOM 2282 C C . ALA B 1 127 ? 6.012 6.031 -14.102 1 94.44 127 ALA B C 1
ATOM 2284 O O . ALA B 1 127 ? 6.652 5.23 -14.789 1 94.44 127 ALA B O 1
ATOM 2285 N N . THR B 1 128 ? 5.184 6.918 -14.656 1 94 128 THR B N 1
ATOM 2286 C CA . THR B 1 128 ? 4.977 6.98 -16.094 1 94 128 THR B CA 1
ATOM 2287 C C . THR B 1 128 ? 5.832 8.078 -16.719 1 94 128 THR B C 1
ATOM 2289 O O . THR B 1 128 ? 5.852 8.234 -17.938 1 94 128 THR B O 1
ATOM 2292 N N . SER B 1 129 ? 6.469 8.844 -15.914 1 97.19 129 SER B N 1
ATOM 2293 C CA . SER B 1 129 ? 7.379 9.914 -16.312 1 97.19 129 SER B CA 1
ATOM 2294 C C . SER B 1 129 ? 8.5 10.078 -15.289 1 97.19 129 SER B C 1
ATOM 2296 O O . SER B 1 129 ? 8.547 9.383 -14.281 1 97.19 129 SER B O 1
ATOM 2298 N N . ASN B 1 130 ? 9.484 10.922 -15.672 1 97.88 130 ASN B N 1
ATOM 2299 C CA . ASN B 1 130 ? 10.617 11.148 -14.781 1 97.88 130 ASN B CA 1
ATOM 2300 C C . ASN B 1 130 ? 10.273 12.172 -13.695 1 97.88 130 ASN B C 1
ATOM 2302 O O . ASN B 1 130 ? 11.094 12.445 -12.812 1 97.88 130 ASN B O 1
ATOM 2306 N N . VAL B 1 131 ? 9.117 12.82 -13.836 1 98.19 131 VAL B N 1
ATOM 2307 C CA . VAL B 1 131 ? 8.578 13.742 -12.844 1 98.19 131 VAL B CA 1
ATOM 2308 C C . VAL B 1 131 ? 7.109 13.422 -12.586 1 98.19 131 VAL B C 1
ATOM 2310 O O . VAL B 1 131 ? 6.324 13.281 -13.523 1 98.19 131 VAL B O 1
ATOM 2313 N N . VAL B 1 132 ? 6.781 13.227 -11.305 1 97.94 132 VAL B N 1
ATOM 2314 C CA . VAL B 1 132 ? 5.387 12.938 -10.984 1 97.94 132 VAL B CA 1
ATOM 2315 C C . VAL B 1 132 ? 4.918 13.836 -9.844 1 97.94 132 VAL B C 1
ATOM 2317 O O . VAL B 1 132 ? 5.727 14.273 -9.016 1 97.94 132 VAL B O 1
ATOM 2320 N N . LYS B 1 133 ? 3.668 14.109 -9.836 1 98.56 133 LYS B N 1
ATOM 2321 C CA . LYS B 1 133 ? 3.041 14.797 -8.711 1 98.56 133 LYS B CA 1
ATOM 2322 C C . LYS B 1 133 ? 2.33 13.812 -7.793 1 98.56 133 LYS B C 1
ATOM 2324 O O . LYS B 1 133 ? 1.441 13.078 -8.227 1 98.56 133 LYS B O 1
ATOM 2329 N N . VAL B 1 134 ? 2.711 13.773 -6.543 1 98.56 134 VAL B N 1
ATOM 2330 C CA . VAL B 1 134 ? 2.061 12.953 -5.523 1 98.56 134 VAL B CA 1
ATOM 2331 C C . VAL B 1 134 ? 1.073 13.812 -4.73 1 98.56 134 VAL B C 1
ATOM 2333 O O . VAL B 1 134 ? 1.45 14.828 -4.156 1 98.56 134 VAL B O 1
ATOM 2336 N N . THR B 1 135 ? -0.175 13.367 -4.734 1 98.88 135 THR B N 1
ATOM 2337 C CA . THR B 1 135 ? -1.209 14.156 -4.066 1 98.88 135 THR B CA 1
ATOM 2338 C C . THR B 1 135 ? -1.973 13.305 -3.061 1 98.88 135 THR B C 1
ATOM 2340 O O . THR B 1 135 ? -2.326 12.156 -3.352 1 98.88 135 THR B O 1
ATOM 2343 N N . PHE B 1 136 ? -2.143 13.836 -1.858 1 98.81 136 PHE B N 1
ATOM 2344 C CA . PHE B 1 136 ? -3.029 13.289 -0.837 1 98.81 136 PHE B CA 1
ATOM 2345 C C . PHE B 1 136 ? -4.25 14.188 -0.648 1 98.81 136 PHE B C 1
ATOM 2347 O O . PHE B 1 136 ? -4.113 15.375 -0.372 1 98.81 136 PHE B O 1
ATOM 2354 N N . HIS B 1 137 ? -5.426 13.594 -0.821 1 98.81 137 HIS B N 1
ATOM 2355 C CA . HIS B 1 137 ? -6.648 14.375 -0.898 1 98.81 137 HIS B CA 1
ATOM 2356 C C . HIS B 1 137 ? -7.742 13.781 -0.019 1 98.81 137 HIS B C 1
ATOM 2358 O O . HIS B 1 137 ? -7.91 12.562 0.028 1 98.81 137 HIS B O 1
ATOM 2364 N N . ASN B 1 138 ? -8.367 14.617 0.816 1 98.12 138 ASN B N 1
ATOM 2365 C CA . ASN B 1 138 ? -9.609 14.258 1.493 1 98.12 138 ASN B CA 1
ATOM 2366 C C . ASN B 1 138 ? -10.828 14.609 0.651 1 98.12 138 ASN B C 1
ATOM 2368 O O . ASN B 1 138 ? -11.25 15.766 0.619 1 98.12 138 ASN B O 1
ATOM 2372 N N . PRO B 1 139 ? -11.43 13.602 0.054 1 96.56 139 PRO B N 1
ATOM 2373 C CA . PRO B 1 139 ? -12.602 13.914 -0.763 1 96.56 139 PRO B CA 1
ATOM 2374 C C . PRO B 1 139 ? -13.883 14.047 0.065 1 96.56 139 PRO B C 1
ATOM 2376 O O . PRO B 1 139 ? -14.953 14.32 -0.483 1 96.56 139 PRO B O 1
ATOM 2379 N N . GLY B 1 140 ? -13.75 13.859 1.352 1 92.19 140 GLY B N 1
ATOM 2380 C CA . GLY B 1 140 ? -14.922 13.836 2.213 1 92.19 140 GLY B CA 1
ATOM 2381 C C . GLY B 1 140 ? -15.445 15.219 2.549 1 92.19 140 GLY B C 1
ATOM 2382 O O . GLY B 1 140 ? -14.672 16.172 2.611 1 92.19 140 GLY B O 1
ATOM 2383 N N . VAL B 1 141 ? -16.812 15.242 2.709 1 91.12 141 VAL B N 1
ATOM 2384 C CA . VAL B 1 141 ? -17.469 16.453 3.174 1 91.12 141 VAL B CA 1
ATOM 2385 C C . VAL B 1 141 ? -18.219 16.156 4.473 1 91.12 141 VAL B C 1
ATOM 2387 O O . VAL B 1 141 ? -19.078 15.273 4.52 1 91.12 141 VAL B O 1
ATOM 2390 N N . GLN B 1 142 ? -17.75 16.891 5.52 1 90.12 142 GLN B N 1
ATOM 2391 C CA . GLN B 1 142 ? -18.344 16.734 6.844 1 90.12 142 GLN B CA 1
ATOM 2392 C C . GLN B 1 142 ? -18.922 18.047 7.348 1 90.12 142 GLN B C 1
ATOM 2394 O O . GLN B 1 142 ? -18.703 19.109 6.754 1 90.12 142 GLN B O 1
ATOM 2399 N N . GLU B 1 143 ? -19.719 17.969 8.414 1 90.12 143 GLU B N 1
ATOM 2400 C CA . GLU B 1 143 ? -20.297 19.156 9.023 1 90.12 143 GLU B CA 1
ATOM 2401 C C . GLU B 1 143 ? -19.203 20.094 9.547 1 90.12 143 GLU B C 1
ATOM 2403 O O . GLU B 1 143 ? -19.234 21.297 9.289 1 90.12 143 GLU B O 1
ATOM 2408 N N . ASP B 1 144 ? -18.344 19.453 10.312 1 89.69 144 ASP B N 1
ATOM 2409 C CA . ASP B 1 144 ? -17.125 20.188 10.68 1 89.69 144 ASP B CA 1
ATOM 2410 C C . ASP B 1 144 ? -16.125 20.203 9.523 1 89.69 144 ASP B C 1
ATOM 2412 O O . ASP B 1 144 ? -15.594 19.172 9.141 1 89.69 144 ASP B O 1
ATOM 2416 N N . PRO B 1 145 ? -15.867 21.359 8.961 1 93.69 145 PRO B N 1
ATOM 2417 C CA . PRO B 1 145 ? -15.039 21.422 7.754 1 93.69 145 PRO B CA 1
ATOM 2418 C C . PRO B 1 145 ? -13.594 20.984 8.008 1 93.69 145 PRO B C 1
ATOM 2420 O O . PRO B 1 145 ? -12.867 20.672 7.059 1 93.69 145 PRO B O 1
ATOM 2423 N N . ALA B 1 146 ? -13.18 20.969 9.258 1 91.25 146 ALA B N 1
ATOM 2424 C CA . ALA B 1 146 ? -11.797 20.609 9.57 1 91.25 146 ALA B CA 1
ATOM 2425 C C . ALA B 1 146 ? -11.648 19.094 9.711 1 91.25 146 ALA B C 1
ATOM 2427 O O . ALA B 1 146 ? -10.523 18.578 9.75 1 91.25 146 ALA B O 1
ATOM 2428 N N . CYS B 1 147 ? -12.742 18.438 9.742 1 91.25 147 CYS B N 1
ATOM 2429 C CA . CYS B 1 147 ? -12.711 16.984 9.984 1 91.25 147 CYS B CA 1
ATOM 2430 C C . CYS B 1 147 ? -12.133 16.25 8.781 1 91.25 147 CYS B C 1
ATOM 2432 O O . CYS B 1 147 ? -12.594 16.438 7.656 1 91.25 147 CYS B O 1
ATOM 2434 N N . GLY B 1 148 ? -11.102 15.375 9.039 1 94 148 GLY B N 1
ATOM 2435 C CA . GLY B 1 148 ? -10.531 14.547 7.988 1 94 148 GLY B CA 1
ATOM 2436 C C . GLY B 1 148 ? -9.266 13.828 8.422 1 94 148 GLY B C 1
ATOM 2437 O O . GLY B 1 148 ? -8.914 13.844 9.602 1 94 148 GLY B O 1
ATOM 2438 N N . PRO B 1 149 ? -8.695 13.211 7.473 1 95.19 149 PRO B N 1
ATOM 2439 C CA . PRO B 1 149 ? -7.543 12.375 7.797 1 95.19 149 PRO B CA 1
ATOM 2440 C C . PRO B 1 149 ? -6.371 13.172 8.367 1 95.19 149 PRO B C 1
ATOM 2442 O O . PRO B 1 149 ? -6.09 14.273 7.906 1 95.19 149 PRO B O 1
ATOM 2445 N N . LEU B 1 150 ? -5.801 12.555 9.414 1 95.44 150 LEU B N 1
ATOM 2446 C CA . LEU B 1 150 ? -4.512 12.992 9.938 1 95.44 150 LEU B CA 1
ATOM 2447 C C . LEU B 1 150 ? -3.369 12.211 9.297 1 95.44 150 LEU B C 1
ATOM 2449 O O . LEU B 1 150 ? -3.391 10.977 9.281 1 95.44 150 LEU B O 1
ATOM 2453 N N . LEU B 1 151 ? -2.404 12.883 8.672 1 96.25 151 LEU B N 1
ATOM 2454 C CA . LEU B 1 151 ? -1.312 12.234 7.961 1 96.25 151 LEU B CA 1
ATOM 2455 C C . LEU B 1 151 ? 0.026 12.531 8.633 1 96.25 151 LEU B C 1
ATOM 2457 O O . LEU B 1 151 ? 0.263 13.656 9.086 1 96.25 151 LEU B O 1
ATOM 2461 N N . ASP B 1 152 ? 0.853 11.633 8.633 1 94.75 152 ASP B N 1
ATOM 2462 C CA . ASP B 1 152 ? 2.213 11.805 9.133 1 94.75 152 ASP B CA 1
ATOM 2463 C C . ASP B 1 152 ? 3.152 10.75 8.555 1 94.75 152 ASP B C 1
ATOM 2465 O O . ASP B 1 152 ? 2.703 9.703 8.086 1 94.75 152 ASP B O 1
ATOM 2469 N N . ALA B 1 153 ? 4.383 11.148 8.484 1 93.31 153 ALA B N 1
ATOM 2470 C CA . ALA B 1 153 ? 5.484 10.234 8.188 1 93.31 153 ALA B CA 1
ATOM 2471 C C . ALA B 1 153 ? 5.332 9.625 6.797 1 93.31 153 ALA B C 1
ATOM 2473 O O . ALA B 1 153 ? 5.406 8.406 6.637 1 93.31 153 ALA B O 1
ATOM 2474 N N . ILE B 1 154 ? 5.145 10.422 5.793 1 95.62 154 ILE B N 1
ATOM 2475 C CA . ILE B 1 154 ? 5.035 9.961 4.41 1 95.62 154 ILE B CA 1
ATOM 2476 C C . ILE B 1 154 ? 6.43 9.719 3.838 1 95.62 154 ILE B C 1
ATOM 2478 O O . ILE B 1 154 ? 7.312 10.57 3.943 1 95.62 154 ILE B O 1
ATOM 2482 N N . ALA B 1 155 ? 6.605 8.586 3.281 1 94.38 155 ALA B N 1
ATOM 2483 C CA . ALA B 1 155 ? 7.871 8.234 2.646 1 94.38 155 ALA B CA 1
ATOM 2484 C C . ALA B 1 155 ? 7.641 7.406 1.387 1 94.38 155 ALA B C 1
ATOM 2486 O O . ALA B 1 155 ? 6.602 6.762 1.241 1 94.38 155 ALA B O 1
ATOM 2487 N N . ILE B 1 156 ? 8.531 7.469 0.447 1 94.88 156 ILE B N 1
ATOM 2488 C CA . ILE B 1 156 ? 8.484 6.707 -0.795 1 94.88 156 ILE B CA 1
ATOM 2489 C C . ILE B 1 156 ? 9.773 5.914 -0.963 1 94.88 156 ILE B C 1
ATOM 2491 O O . ILE B 1 156 ? 10.859 6.414 -0.664 1 94.88 156 ILE B O 1
ATOM 2495 N N . ARG B 1 157 ? 9.617 4.711 -1.45 1 92.44 157 ARG B N 1
ATOM 2496 C CA . ARG B 1 157 ? 10.773 3.879 -1.781 1 92.44 157 ARG B CA 1
ATOM 2497 C C . ARG B 1 157 ? 10.617 3.258 -3.166 1 92.44 157 ARG B C 1
ATOM 2499 O O . ARG B 1 157 ? 9.5 2.979 -3.607 1 92.44 157 ARG B O 1
ATOM 2506 N N . GLU B 1 158 ? 11.758 3.074 -3.705 1 92 158 GLU B N 1
ATOM 2507 C CA . GLU B 1 158 ? 11.82 2.367 -4.98 1 92 158 GLU B CA 1
ATOM 2508 C C . GLU B 1 158 ? 11.844 0.856 -4.773 1 92 158 GLU B C 1
ATOM 2510 O O . GLU B 1 158 ? 12.438 0.365 -3.811 1 92 158 GLU B O 1
ATOM 2515 N N . PHE B 1 159 ? 11.125 0.121 -5.781 1 88.06 159 PHE B N 1
ATOM 2516 C CA . PHE B 1 159 ? 11.141 -1.337 -5.742 1 88.06 159 PHE B CA 1
ATOM 2517 C C . PHE B 1 159 ? 11.773 -1.906 -7.008 1 88.06 159 PHE B C 1
ATOM 2519 O O . PHE B 1 159 ? 11.422 -1.5 -8.117 1 88.06 159 PHE B O 1
ATOM 2526 N N . TYR B 1 160 ? 12.75 -2.703 -6.727 1 81.31 160 TYR B N 1
ATOM 2527 C CA . TYR B 1 160 ? 13.383 -3.4 -7.84 1 81.31 160 TYR B CA 1
ATOM 2528 C C . TYR B 1 160 ? 12.898 -4.844 -7.926 1 81.31 160 TYR B C 1
ATOM 2530 O O . TYR B 1 160 ? 12.586 -5.461 -6.906 1 81.31 160 TYR B O 1
ATOM 2538 N N . PRO B 1 161 ? 12.695 -5.273 -9.227 1 68.06 161 PRO B N 1
ATOM 2539 C CA . PRO B 1 161 ? 12.32 -6.688 -9.352 1 68.06 161 PRO B CA 1
ATOM 2540 C C . PRO B 1 161 ? 13.281 -7.613 -8.609 1 68.06 161 PRO B C 1
ATOM 2542 O O . PRO B 1 161 ? 14.469 -7.312 -8.492 1 68.06 161 PRO B O 1
ATOM 2545 N N . PRO B 1 162 ? 12.664 -8.555 -7.848 1 61.94 162 PRO B N 1
ATOM 2546 C CA . PRO B 1 162 ? 13.547 -9.5 -7.164 1 61.94 162 PRO B CA 1
ATOM 2547 C C . PRO B 1 162 ? 14.586 -10.125 -8.094 1 61.94 162 PRO B C 1
ATOM 2549 O O . PRO B 1 162 ? 14.305 -10.352 -9.273 1 61.94 162 PRO B O 1
ATOM 2552 N N . MET B 1 163 ? 15.891 -9.883 -7.738 1 59.06 163 MET B N 1
ATOM 2553 C CA . MET B 1 163 ? 16.953 -10.492 -8.523 1 59.06 163 MET B CA 1
ATOM 2554 C C . MET B 1 163 ? 16.969 -12.008 -8.328 1 59.06 163 MET B C 1
ATOM 2556 O O . MET B 1 163 ? 16.641 -12.5 -7.25 1 59.06 163 MET B O 1
ATOM 2560 N N . PRO B 1 164 ? 17.125 -12.711 -9.469 1 54.88 164 PRO B N 1
ATOM 2561 C CA . PRO B 1 164 ? 17.25 -14.156 -9.32 1 54.88 164 PRO B CA 1
ATOM 2562 C C . PRO B 1 164 ? 18.281 -14.555 -8.258 1 54.88 164 PRO B C 1
ATOM 2564 O O . PRO B 1 164 ? 19.25 -13.836 -8.047 1 54.88 164 PRO B O 1
ATOM 2567 N N . THR B 1 165 ? 17.812 -15.258 -7.211 1 49.41 165 THR B N 1
ATOM 2568 C CA . THR B 1 165 ? 18.828 -15.797 -6.32 1 49.41 165 THR B CA 1
ATOM 2569 C C . THR B 1 165 ? 19.922 -16.484 -7.117 1 49.41 165 THR B C 1
ATOM 2571 O O . THR B 1 165 ? 19.656 -17.141 -8.125 1 49.41 165 THR B O 1
ATOM 2574 N N . ARG B 1 166 ? 21.188 -15.969 -7.125 1 46.22 166 ARG B N 1
ATOM 2575 C CA . ARG B 1 166 ? 22.375 -16.578 -7.73 1 46.22 166 ARG B CA 1
ATOM 2576 C C . ARG B 1 166 ? 22.375 -18.078 -7.527 1 46.22 166 ARG B C 1
ATOM 2578 O O . ARG B 1 166 ? 23.078 -18.594 -6.652 1 46.22 166 ARG B O 1
ATOM 2585 N N . GLY B 1 167 ? 21.547 -18.859 -7.387 1 36.47 167 GLY B N 1
ATOM 2586 C CA . GLY B 1 167 ? 22.125 -20.203 -7.34 1 36.47 167 GLY B CA 1
ATOM 2587 C C . GLY B 1 167 ? 22.969 -20.531 -8.555 1 36.47 167 GLY B C 1
ATOM 2588 O O . GLY B 1 167 ? 24.109 -20.078 -8.656 1 36.47 167 GLY B O 1
ATOM 2589 N N . ASN B 1 168 ? 22.562 -21.938 -9.344 1 29.53 168 ASN B N 1
ATOM 2590 C CA . ASN B 1 168 ? 23.359 -23.016 -9.93 1 29.53 168 ASN B CA 1
ATOM 2591 C C . ASN B 1 168 ? 23.938 -22.609 -11.273 1 29.53 168 ASN B C 1
ATOM 2593 O O . ASN B 1 168 ? 23.25 -22.609 -12.289 1 29.53 168 ASN B O 1
ATOM 2597 N N . GLU B 1 169 ? 24.547 -21.516 -11.414 1 28.27 169 GLU B N 1
ATOM 2598 C CA . GLU B 1 169 ? 25.578 -21.734 -12.422 1 28.27 169 GLU B CA 1
ATOM 2599 C C . GLU B 1 169 ? 26.375 -23 -12.133 1 28.27 169 GLU B C 1
ATOM 2601 O O . GLU B 1 169 ? 27.062 -23.078 -11.109 1 28.27 169 GLU B O 1
ATOM 2606 N N . THR B 1 170 ? 25.781 -24.25 -12.078 1 23.41 170 THR B N 1
ATOM 2607 C CA . THR B 1 170 ? 26.734 -25.203 -12.648 1 23.41 170 THR B CA 1
ATOM 2608 C C . THR B 1 170 ? 26.938 -24.938 -14.133 1 23.41 170 THR B C 1
ATOM 2610 O O . THR B 1 170 ? 26 -24.562 -14.844 1 23.41 170 THR B O 1
#

Solvent-accessible surface area (backbone atoms only — not comparable to full-atom values): 17890 Å² total; per-residue (Å²): 134,75,59,51,63,58,30,26,42,70,63,70,52,60,65,89,28,41,63,88,40,35,45,47,61,51,64,28,48,55,78,31,41,46,43,66,51,35,30,55,42,69,43,40,80,38,91,92,77,43,49,41,57,39,73,37,83,53,19,29,39,30,23,3,36,62,4,34,42,31,42,76,32,74,52,55,56,71,38,38,32,35,35,38,28,29,35,26,33,70,43,93,59,91,39,49,43,32,41,31,46,73,94,48,70,50,76,42,76,53,81,33,60,61,36,81,74,38,34,57,44,30,44,36,44,65,33,84,38,51,60,44,50,43,34,45,31,19,78,49,82,53,91,55,51,68,46,29,45,33,40,17,34,40,44,53,46,80,54,73,79,74,71,78,75,78,62,84,74,121,135,74,61,53,64,58,31,27,43,71,61,70,51,59,65,91,27,41,62,90,40,36,46,49,60,52,64,28,47,55,78,31,41,46,42,66,50,35,29,56,42,69,44,41,80,38,91,93,76,43,51,41,57,42,74,37,83,52,19,30,39,30,24,4,36,63,4,33,42,32,41,76,31,76,51,55,56,72,39,39,32,36,36,37,29,29,34,26,34,70,44,92,60,90,40,48,43,32,41,31,47,71,95,48,70,48,77,42,77,53,79,34,61,63,36,81,73,39,34,58,45,30,46,34,44,66,33,82,36,49,61,45,50,42,35,44,30,20,79,49,84,53,91,55,51,67,45,31,45,33,40,18,36,41,44,54,46,81,55,70,77,71,69,77,77,80,70,82,80,118